Protein AF-A0A9J6FB53-F1 (afdb_monomer)

Mean predicted aligned error: 12.78 Å

pLDDT: mean 83.14, std 12.68, range [37.19, 96.38]

Foldseek 3Di:
DPPVVVVVVVVVVVVVVVVVVVVVVVVVVVVVVVVVVVVVVVVVVVVVVVVVLVPDDPVNVCVVCVPDPPLVSLQVVLQSVCVPDPDLPPDDHDPVNLVVLLVVCVVPVVVSVVCVVVVVTSHDDPVVSVVVVVVPDDDPDDDVVVVVVVVVVCPPPDPVRPDDDDDDDDDADDFDWDQDPVRDIDTDDGPDDDDD

Solvent-accessible surface area (backbone atoms only — not comparable to full-atom values): 12118 Å² total; per-residue (Å²): 142,63,70,71,59,55,53,53,53,52,56,50,51,54,53,49,52,51,51,52,52,50,52,52,48,52,51,52,53,51,52,51,51,52,51,50,52,51,48,53,52,53,50,52,54,52,52,56,50,49,54,56,59,70,69,53,50,72,66,62,50,51,63,69,42,64,85,46,58,70,70,57,34,52,54,51,50,47,34,52,58,51,68,73,42,96,58,79,76,88,69,84,74,54,70,72,57,50,50,52,52,49,53,49,34,73,74,35,55,68,58,45,51,49,40,41,76,67,62,74,49,76,60,82,50,74,66,57,51,48,54,59,55,64,71,55,81,81,69,87,79,85,60,67,67,56,56,52,54,48,52,62,66,49,68,86,47,54,76,76,77,68,65,80,85,90,84,83,82,87,78,90,58,81,69,47,81,47,74,45,97,85,73,51,74,45,76,45,73,68,92,69,81,84,86,127

Radius of gyration: 32.31 Å; Cα contacts (8 Å, |Δi|>4): 70; chains: 1; bounding box: 92×42×90 Å

InterPro domains:
  IPR048365 Transposable element P transposase-like, RNase H domain, N-terminal [PF21787] (141-183)

Secondary structure (DSSP, 8-state):
--HHHHHHHHHHHHHHHHHHHHHHHHHHHHHHHHHHHHHHHHHHHHHHHHHHHHH--HHHHHHHHTTS-HHHHHHHHHHHHHHHSS--TT-PPPHHHHHHHHHHHHH-HHHHHHHHHTTSS----HHHHHHHHHTS---SS--HHHHHHHHHHHTTS-TGGG-------PPP---EEEE-TTS-EEEE--------

Sequence (196 aa):
MNTLSRRKRANNSVTVSGKVNAKKRASKTRALLRAKQKLARVQKVIDDLKVKNEELSKTEFETRISGLPRKQQLAVRTCFEAARRKSTKGFAYTEEWLLECIIMRMRSPKLYEHIRRNNIMALPGKTCLQKRIHNFKSGFGFNPRIFEALSEKTKDMDAFSRHGGLVFDEMKISEHLDVKPTGTRTFFCFSGGMHA

Nearest PDB structures (foldseek):
  6re8-assembly1_X  TM=1.894E-01  e=3.868E+00  Polytomella sp. Pringsheim 198.80

Organism: Haemaphysalis longicornis (NCBI:txid44386)

Structure (mmCIF, N/CA/C/O backbone):
data_AF-A0A9J6FB53-F1
#
_entry.id   AF-A0A9J6FB53-F1
#
loop_
_atom_site.group_PDB
_atom_site.id
_atom_site.type_symbol
_atom_site.label_atom_id
_atom_site.label_alt_id
_atom_site.label_comp_id
_atom_site.label_asym_id
_atom_site.label_entity_id
_atom_site.label_seq_id
_atom_site.pdbx_PDB_ins_code
_atom_site.Cartn_x
_atom_site.Cartn_y
_atom_site.Cartn_z
_atom_site.occupancy
_atom_site.B_iso_or_equiv
_atom_site.auth_seq_id
_atom_site.auth_comp_id
_atom_site.auth_asym_id
_atom_site.auth_atom_id
_atom_site.pdbx_PDB_model_num
ATOM 1 N N . MET A 1 1 ? -72.425 -18.153 38.049 1.00 47.47 1 MET A N 1
ATOM 2 C CA . MET A 1 1 ? -71.101 -18.597 38.549 1.00 47.47 1 MET A CA 1
ATOM 3 C C . MET A 1 1 ? -70.052 -18.528 37.428 1.00 47.47 1 MET A C 1
ATOM 5 O O . MET A 1 1 ? -70.021 -19.456 36.642 1.00 47.47 1 MET A O 1
ATOM 9 N N . ASN A 1 2 ? -69.239 -17.460 37.276 1.00 56.12 2 ASN A N 1
ATOM 10 C CA . ASN A 1 2 ? -67.934 -17.556 36.554 1.00 56.12 2 ASN A CA 1
ATOM 11 C C . ASN A 1 2 ? -67.036 -16.291 36.537 1.00 56.12 2 ASN A C 1
ATOM 13 O O . ASN A 1 2 ? -65.955 -16.300 35.944 1.00 56.12 2 ASN A O 1
ATOM 17 N N . THR A 1 3 ? -67.422 -15.186 37.178 1.00 52.56 3 THR A N 1
ATOM 18 C CA . THR A 1 3 ? -66.663 -13.916 37.127 1.00 52.56 3 THR A CA 1
ATOM 19 C C . THR A 1 3 ? -65.328 -13.968 37.887 1.00 52.56 3 THR A C 1
ATOM 21 O O . THR A 1 3 ? -64.343 -13.366 37.456 1.00 52.56 3 THR A O 1
ATOM 24 N N . LEU A 1 4 ? -65.246 -14.768 38.956 1.00 55.56 4 LEU A N 1
ATOM 25 C CA . LEU A 1 4 ? -64.021 -14.999 39.739 1.00 55.56 4 LEU A CA 1
ATOM 26 C C . LEU A 1 4 ? -62.938 -15.772 38.957 1.00 55.56 4 LEU A C 1
ATOM 28 O O . LEU A 1 4 ? -61.746 -15.499 39.112 1.00 55.56 4 LEU A O 1
ATOM 32 N N . SER A 1 5 ? -63.336 -16.687 38.065 1.00 56.28 5 SER A N 1
ATOM 33 C CA . SER A 1 5 ? -62.421 -17.479 37.223 1.00 56.28 5 SER A CA 1
ATOM 34 C C . SER A 1 5 ? -61.717 -16.617 36.163 1.00 56.28 5 SER A C 1
ATOM 36 O O . SER A 1 5 ? -60.507 -16.733 35.937 1.00 56.28 5 SER A O 1
ATOM 38 N N . ARG A 1 6 ? -62.449 -15.662 35.569 1.00 57.00 6 ARG A N 1
ATOM 39 C CA . ARG A 1 6 ? -61.937 -14.755 34.525 1.00 57.00 6 ARG A CA 1
ATOM 40 C C . ARG A 1 6 ? -60.921 -13.742 35.075 1.00 57.00 6 ARG A C 1
ATOM 42 O O . ARG A 1 6 ? -59.889 -13.517 34.445 1.00 57.00 6 ARG A O 1
ATOM 49 N N . ARG A 1 7 ? -61.154 -13.207 36.284 1.00 57.09 7 ARG A N 1
ATOM 50 C CA . ARG A 1 7 ? -60.212 -12.311 36.992 1.00 57.09 7 ARG A CA 1
ATOM 51 C C . ARG A 1 7 ? -58.918 -13.024 37.408 1.00 57.09 7 ARG A C 1
ATOM 53 O O . ARG A 1 7 ? -57.840 -12.465 37.226 1.00 57.09 7 ARG A O 1
ATOM 60 N N . LYS A 1 8 ? -58.997 -14.277 37.883 1.00 55.31 8 LYS A N 1
ATOM 61 C CA . LYS A 1 8 ? -57.803 -15.093 38.187 1.00 55.31 8 LYS A CA 1
ATOM 62 C C . LYS A 1 8 ? -56.949 -15.356 36.941 1.00 55.31 8 LYS A C 1
ATOM 64 O O . LYS A 1 8 ? -55.733 -15.213 37.014 1.00 55.31 8 LYS A O 1
ATOM 69 N N . ARG A 1 9 ? -57.557 -15.675 35.790 1.00 57.19 9 ARG A N 1
ATOM 70 C CA . ARG A 1 9 ? -56.823 -15.876 34.522 1.00 57.19 9 ARG A CA 1
ATOM 71 C C . ARG A 1 9 ? -56.143 -14.600 34.008 1.00 57.19 9 ARG A C 1
ATOM 73 O O . ARG A 1 9 ? -55.005 -14.685 33.557 1.00 57.19 9 ARG A O 1
ATOM 80 N N . ALA A 1 10 ? -56.792 -13.439 34.123 1.00 59.88 10 ALA A N 1
ATOM 81 C CA . ALA A 1 10 ? -56.212 -12.152 33.723 1.00 59.88 10 ALA A CA 1
ATOM 82 C C . ALA A 1 10 ? -55.037 -11.722 34.625 1.00 59.88 10 ALA A C 1
ATOM 84 O O . ALA A 1 10 ? -53.990 -11.317 34.126 1.00 59.88 10 ALA A O 1
ATOM 85 N N . ASN A 1 11 ? -55.143 -11.896 35.947 1.00 59.59 11 ASN A N 1
ATOM 86 C CA . ASN A 1 11 ? -54.016 -11.627 36.851 1.00 59.59 11 ASN A CA 1
ATOM 87 C C . ASN A 1 11 ? -52.847 -12.604 36.633 1.00 59.59 11 ASN A C 1
ATOM 89 O O . ASN A 1 11 ? -51.681 -12.222 36.771 1.00 59.59 11 ASN A O 1
ATOM 93 N N . ASN A 1 12 ? -53.135 -13.851 36.246 1.00 59.66 12 ASN A N 1
ATOM 94 C CA . ASN A 1 12 ? -52.103 -14.838 35.938 1.00 59.66 12 ASN A CA 1
ATOM 95 C C . ASN A 1 12 ? -51.395 -14.541 34.599 1.00 59.66 12 ASN A C 1
ATOM 97 O O . ASN A 1 12 ? -50.186 -14.719 34.493 1.00 59.66 12 ASN A O 1
ATOM 101 N N . SER A 1 13 ? -52.097 -14.025 33.582 1.00 58.81 13 SER A N 1
ATOM 102 C CA . SER A 1 13 ? -51.469 -13.658 32.300 1.00 58.81 13 SER A CA 1
ATOM 103 C C . SER A 1 13 ? -50.555 -12.429 32.418 1.00 58.81 13 SER A C 1
ATOM 105 O O . SER A 1 13 ? -49.457 -12.424 31.857 1.00 58.81 13 SER A O 1
ATOM 107 N N . VAL A 1 14 ? -50.948 -11.424 33.209 1.00 61.25 14 VAL A N 1
ATOM 108 C CA . VAL A 1 14 ? -50.132 -10.225 33.479 1.00 61.25 14 VAL A CA 1
ATOM 109 C C . VAL A 1 14 ? -48.867 -10.583 34.269 1.00 61.25 14 VAL A C 1
ATOM 111 O O . VAL A 1 14 ? -47.767 -10.152 33.916 1.00 61.25 14 VAL A O 1
ATOM 114 N N . THR A 1 15 ? -48.984 -11.438 35.290 1.00 61.31 15 THR A N 1
ATOM 115 C CA . THR A 1 15 ? -47.826 -11.897 36.081 1.00 61.31 15 THR A CA 1
ATOM 116 C C . THR A 1 15 ? -46.887 -12.808 35.285 1.00 61.31 15 THR A C 1
ATOM 118 O O . THR A 1 15 ? -45.668 -12.694 35.425 1.00 61.31 15 THR A O 1
ATOM 121 N N . VAL A 1 16 ? -47.407 -13.662 34.398 1.00 61.84 16 VAL A N 1
ATOM 122 C CA . VAL A 1 16 ? -46.588 -14.474 33.479 1.00 61.84 16 VAL A CA 1
ATOM 123 C C . VAL A 1 16 ? -45.853 -13.589 32.463 1.00 61.84 16 VAL A C 1
ATOM 125 O O . VAL A 1 16 ? -44.649 -13.762 32.277 1.00 61.84 16 VAL A O 1
ATOM 128 N N . SER A 1 17 ? -46.516 -12.588 31.875 1.00 60.62 17 SER A N 1
ATOM 129 C CA . SER A 1 17 ? -45.887 -11.628 30.950 1.00 60.62 17 SER A CA 1
ATOM 130 C C . SER A 1 17 ? -44.766 -10.814 31.623 1.00 60.62 17 SER A C 1
ATOM 132 O O . SER A 1 17 ? -43.661 -10.689 31.083 1.00 60.62 17 SER A O 1
ATOM 134 N N . GLY A 1 18 ? -44.988 -10.355 32.862 1.00 66.00 18 GLY A N 1
ATOM 135 C CA . GLY A 1 18 ? -43.967 -9.691 33.682 1.00 66.00 18 GLY A CA 1
ATOM 136 C C . GLY A 1 18 ? -42.757 -10.5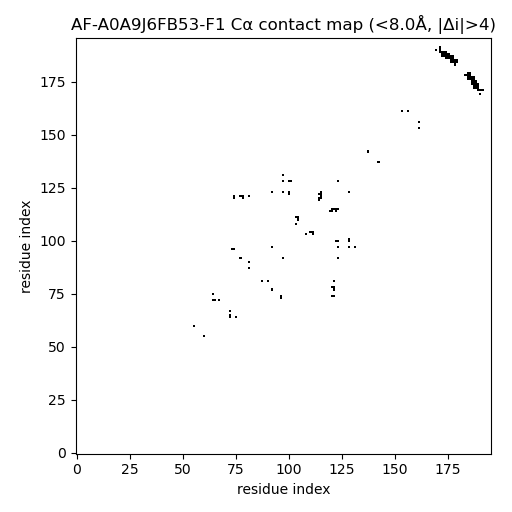85 33.986 1.00 66.00 18 GLY A C 1
ATOM 137 O O . GLY A 1 18 ? -41.612 -10.157 33.819 1.00 66.00 18 GLY A O 1
ATOM 138 N N . LYS A 1 19 ? -42.988 -11.858 34.342 1.00 67.25 19 LYS A N 1
ATOM 139 C CA . LYS A 1 19 ? -41.926 -12.857 34.574 1.00 67.25 19 LYS A CA 1
ATOM 140 C C . LYS A 1 19 ? -41.118 -13.160 33.306 1.00 67.25 19 LYS A C 1
ATOM 142 O O . LYS A 1 19 ? -39.891 -13.255 33.370 1.00 67.25 19 LYS A O 1
ATOM 147 N N . VAL A 1 20 ? -41.768 -13.259 32.143 1.00 69.25 20 VAL A N 1
ATOM 148 C CA . VAL A 1 20 ? -41.097 -13.460 30.843 1.00 69.25 20 VAL A CA 1
ATOM 149 C C . VAL A 1 20 ? -40.215 -12.259 30.486 1.00 69.25 20 VAL A C 1
ATOM 151 O O . VAL A 1 20 ? -39.068 -12.438 30.069 1.00 69.25 20 VAL A O 1
ATOM 154 N N . ASN A 1 21 ? -40.695 -11.033 30.708 1.00 72.88 21 ASN A N 1
ATOM 155 C CA . ASN A 1 21 ? -39.920 -9.814 30.468 1.00 72.88 21 ASN A CA 1
ATOM 156 C C . ASN A 1 21 ? -38.735 -9.662 31.436 1.00 72.88 21 ASN A C 1
ATOM 158 O O . ASN A 1 21 ? -37.641 -9.291 31.002 1.00 72.88 21 ASN A O 1
ATOM 162 N N . ALA A 1 22 ? -38.899 -10.021 32.712 1.00 75.19 22 ALA A N 1
ATOM 163 C CA . ALA A 1 22 ? -37.807 -10.058 33.686 1.00 75.19 22 ALA A CA 1
ATOM 164 C C . ALA A 1 22 ? -36.730 -11.090 33.305 1.00 75.19 22 ALA A C 1
ATOM 166 O O . ALA A 1 22 ? -35.538 -10.779 33.327 1.00 75.19 22 ALA A O 1
ATOM 167 N N . LYS A 1 23 ? -37.133 -12.288 32.854 1.00 74.69 23 LYS A N 1
ATOM 168 C CA . LYS A 1 23 ? -36.213 -13.338 32.380 1.00 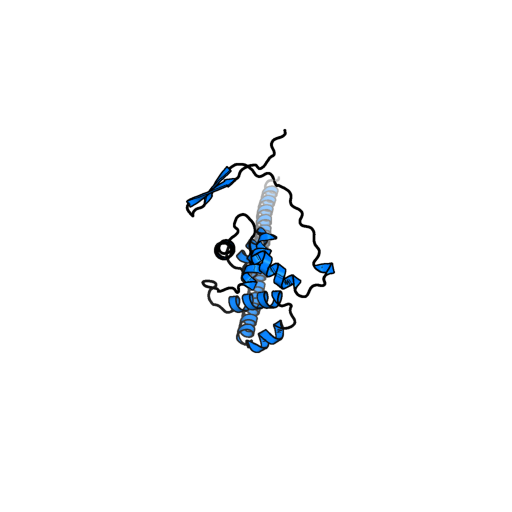74.69 23 LYS A CA 1
ATOM 169 C C . LYS A 1 23 ? -35.448 -12.907 31.120 1.00 74.69 23 LYS A C 1
ATOM 171 O O . LYS A 1 23 ? -34.236 -13.113 31.038 1.00 74.69 23 LYS A O 1
ATOM 176 N N . LYS A 1 24 ? -36.118 -12.237 30.169 1.00 74.31 24 LYS A N 1
ATOM 177 C CA . LYS A 1 24 ? -35.479 -11.628 28.984 1.00 74.31 24 LYS A CA 1
ATOM 178 C C . LYS A 1 24 ? -34.477 -10.532 29.372 1.00 74.31 24 LYS A C 1
ATOM 180 O O . LYS A 1 24 ? -33.376 -10.507 28.826 1.00 74.31 24 LYS A O 1
ATOM 185 N N . ARG A 1 25 ? -34.813 -9.656 30.328 1.00 75.00 25 ARG A N 1
ATOM 186 C CA . ARG A 1 25 ? -33.892 -8.627 30.853 1.00 75.00 25 ARG A CA 1
ATOM 187 C C . ARG A 1 25 ? -32.676 -9.253 31.536 1.00 75.00 25 ARG A C 1
ATOM 189 O O . ARG A 1 25 ? -31.559 -8.911 31.174 1.00 75.00 25 ARG A O 1
ATOM 196 N N . ALA A 1 26 ? -32.869 -10.232 32.420 1.00 80.94 26 ALA A N 1
ATOM 197 C CA . ALA A 1 26 ? -31.777 -10.939 33.092 1.00 80.94 26 ALA A CA 1
ATOM 198 C C . ALA A 1 26 ? -30.832 -11.65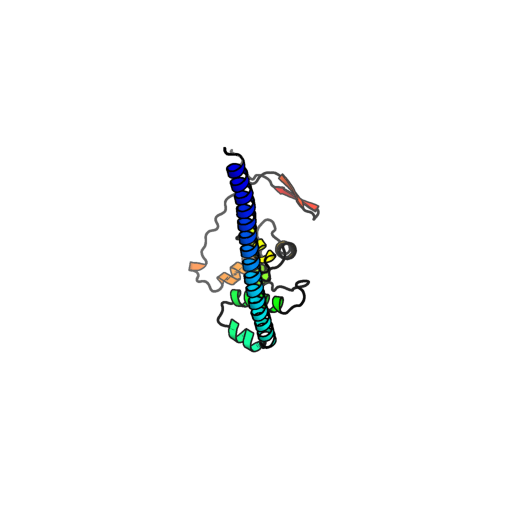4 32.105 1.00 80.94 26 ALA A C 1
ATOM 200 O O . ALA A 1 26 ? -29.614 -11.625 32.281 1.00 80.94 26 ALA A O 1
ATOM 201 N N . SER A 1 27 ? -31.376 -12.254 31.039 1.00 82.12 27 SER A N 1
ATOM 202 C CA . SER A 1 27 ? -30.585 -12.848 29.953 1.00 82.12 27 SER A CA 1
ATOM 203 C C . SER A 1 27 ? -29.730 -11.800 29.226 1.00 82.12 27 SER A C 1
ATOM 205 O O . SER A 1 27 ? -28.522 -11.996 29.080 1.00 82.12 27 SER A O 1
ATOM 207 N N . LYS A 1 28 ? -30.315 -10.646 28.865 1.00 83.88 28 LYS A N 1
ATOM 208 C CA . LYS A 1 28 ? -29.583 -9.520 28.257 1.00 83.88 28 LYS A CA 1
ATOM 209 C C . LYS A 1 28 ? -28.490 -8.973 29.183 1.00 83.88 28 LYS A C 1
ATOM 211 O O . LYS A 1 28 ? -27.370 -8.759 28.727 1.00 83.88 28 LYS A O 1
ATOM 216 N N . THR A 1 29 ? -28.767 -8.818 30.479 1.00 87.31 29 THR A N 1
ATOM 217 C CA . THR A 1 29 ? -27.777 -8.360 31.469 1.00 87.31 29 THR A CA 1
ATOM 218 C C . THR A 1 29 ? -26.618 -9.347 31.603 1.00 87.31 29 THR A C 1
ATOM 220 O O . THR A 1 29 ? -25.461 -8.935 31.615 1.00 87.31 29 THR A O 1
ATOM 223 N N . ARG A 1 30 ? -26.897 -10.659 31.630 1.00 86.69 30 ARG A N 1
ATOM 224 C CA . ARG A 1 30 ? -25.856 -11.702 31.641 1.00 86.69 30 ARG A CA 1
ATOM 225 C C . ARG A 1 30 ? -25.025 -11.702 30.356 1.00 86.69 30 ARG A C 1
ATOM 227 O O . ARG A 1 30 ? -23.807 -11.837 30.435 1.00 86.69 30 ARG A O 1
ATOM 234 N N . ALA A 1 31 ? -25.649 -11.533 29.190 1.00 89.44 31 ALA A N 1
ATOM 235 C CA . ALA A 1 31 ? -24.938 -11.423 27.914 1.00 89.44 31 ALA A CA 1
ATOM 236 C C . ALA A 1 31 ? -24.006 -10.200 27.887 1.00 89.44 31 ALA A C 1
ATOM 238 O O . ALA A 1 31 ? -22.848 -10.315 27.489 1.00 89.44 31 ALA A O 1
ATOM 239 N N . LEU A 1 32 ? -24.475 -9.058 28.396 1.00 90.50 32 LEU A N 1
ATOM 240 C CA . LEU A 1 32 ? -23.682 -7.838 28.529 1.00 90.50 32 LEU A CA 1
ATOM 241 C C . LEU A 1 32 ? -22.520 -8.014 29.516 1.00 90.50 32 LEU A C 1
ATOM 243 O O . LEU A 1 32 ? -21.407 -7.582 29.226 1.00 90.50 32 LEU A O 1
ATOM 247 N N . LEU A 1 33 ? -22.740 -8.693 30.646 1.00 91.19 33 LEU A N 1
ATOM 248 C CA . LEU A 1 33 ? -21.682 -8.993 31.615 1.00 91.19 33 LEU A CA 1
ATOM 249 C C . LEU A 1 33 ? -20.587 -9.878 30.996 1.00 91.19 33 LEU A C 1
ATOM 251 O O . LEU A 1 33 ? -19.404 -9.573 31.122 1.00 91.19 33 LEU A O 1
ATOM 255 N N . ARG A 1 34 ? -20.978 -10.926 30.257 1.00 90.75 34 ARG A N 1
ATOM 256 C CA . ARG A 1 34 ? -20.044 -11.795 29.518 1.00 90.75 34 ARG A CA 1
ATOM 257 C C . ARG A 1 34 ? -19.264 -11.018 28.458 1.00 90.75 34 ARG A C 1
ATOM 259 O O . ARG A 1 34 ? -18.056 -11.199 28.336 1.00 90.75 34 ARG A O 1
ATOM 266 N N . ALA A 1 35 ? -19.933 -10.133 27.717 1.00 91.06 35 ALA A N 1
ATOM 267 C CA . ALA A 1 35 ? -19.282 -9.278 26.729 1.00 91.06 35 ALA A CA 1
ATOM 268 C C . ALA A 1 35 ? -18.255 -8.342 27.385 1.00 91.06 35 ALA A C 1
ATOM 270 O O . ALA A 1 35 ? -17.131 -8.251 26.898 1.00 91.06 35 ALA A O 1
ATOM 271 N N . LYS A 1 36 ? -18.594 -7.726 28.527 1.00 92.81 36 LYS A N 1
ATOM 272 C CA . LYS A 1 36 ? -17.673 -6.889 29.314 1.00 92.81 36 LYS A CA 1
ATOM 273 C C . LYS A 1 36 ? -16.464 -7.668 29.827 1.00 92.81 36 LYS A C 1
ATOM 275 O O . LYS A 1 36 ? -15.344 -7.188 29.702 1.00 92.81 36 LYS A O 1
ATOM 280 N N . GLN A 1 37 ? -16.667 -8.878 30.350 1.00 92.69 37 GLN A N 1
ATOM 281 C CA . GLN A 1 37 ? -15.567 -9.743 30.790 1.00 92.69 37 GLN A CA 1
ATOM 282 C C . GLN A 1 37 ? -14.648 -10.133 29.626 1.00 92.69 37 GLN A C 1
ATOM 284 O O . GLN A 1 37 ? -13.427 -10.090 29.761 1.00 92.69 37 GLN A O 1
ATOM 289 N N . LYS A 1 38 ? -15.220 -10.459 28.458 1.00 92.56 38 LYS A N 1
ATOM 290 C CA . LYS A 1 38 ? -14.442 -10.737 27.244 1.00 92.56 38 LYS A CA 1
ATOM 291 C C . LYS A 1 38 ? -13.643 -9.508 26.801 1.00 92.56 38 LYS A C 1
ATOM 293 O O . LYS A 1 38 ? -12.468 -9.652 26.487 1.00 92.56 38 LYS A O 1
ATOM 298 N N . LEU A 1 39 ? -14.252 -8.322 26.834 1.00 93.06 39 LEU A N 1
ATOM 299 C CA . LEU A 1 39 ? -13.590 -7.045 26.551 1.00 93.06 39 LEU A CA 1
ATOM 300 C C . LEU A 1 39 ? -12.413 -6.801 27.496 1.00 93.06 39 LEU A C 1
ATOM 302 O O . LEU A 1 39 ? -11.316 -6.531 27.027 1.00 93.06 39 LEU A O 1
ATOM 306 N N . ALA A 1 40 ? -12.611 -6.983 28.804 1.00 93.25 40 ALA A N 1
ATOM 307 C CA . ALA A 1 40 ? -11.551 -6.832 29.797 1.00 93.25 40 ALA A CA 1
ATOM 308 C C . ALA A 1 40 ? -10.395 -7.816 29.562 1.00 93.25 40 ALA A C 1
ATOM 310 O O . ALA A 1 40 ? -9.232 -7.440 29.673 1.00 93.25 40 ALA A O 1
ATOM 311 N N . ARG A 1 41 ? -10.698 -9.068 29.187 1.00 93.94 41 ARG A N 1
ATOM 312 C CA . ARG A 1 41 ? -9.669 -10.063 28.853 1.00 93.94 41 ARG A CA 1
ATOM 313 C C . ARG A 1 41 ? -8.874 -9.664 27.612 1.00 93.94 41 ARG A C 1
ATOM 315 O O . ARG A 1 41 ? -7.655 -9.745 27.627 1.00 93.94 41 ARG A O 1
ATOM 322 N N . VAL A 1 42 ? -9.561 -9.252 26.547 1.00 93.31 42 VAL A N 1
ATOM 323 C CA . VAL A 1 42 ? -8.915 -8.823 25.297 1.00 93.31 42 VAL A CA 1
ATOM 324 C C . VAL A 1 42 ? -8.073 -7.571 25.529 1.00 93.31 42 VAL A C 1
ATOM 326 O O . VAL A 1 42 ? -6.959 -7.504 25.027 1.00 93.31 42 VAL A O 1
ATOM 329 N N . GLN A 1 43 ? -8.561 -6.627 26.334 1.00 94.12 43 GLN A N 1
ATOM 330 C CA . GLN A 1 43 ? -7.824 -5.415 26.674 1.00 94.12 43 GLN A CA 1
ATOM 331 C C . GLN A 1 43 ? -6.514 -5.735 27.402 1.00 94.12 43 GLN A C 1
ATOM 333 O O . GLN A 1 43 ? -5.471 -5.254 26.979 1.00 94.12 43 GLN A O 1
ATOM 338 N N . LYS A 1 44 ? -6.546 -6.626 28.405 1.00 94.44 44 LYS A N 1
ATOM 339 C CA . LYS A 1 44 ? -5.326 -7.091 29.087 1.00 94.44 44 LYS A CA 1
ATOM 340 C C . LYS A 1 44 ? -4.313 -7.688 28.112 1.00 94.44 44 LYS A C 1
ATOM 342 O O . LYS A 1 44 ? -3.163 -7.283 28.112 1.00 94.44 44 LYS A O 1
ATOM 347 N N . VAL A 1 45 ? -4.761 -8.579 27.224 1.00 93.12 45 VAL A N 1
ATOM 348 C CA . VAL A 1 45 ? -3.883 -9.185 26.207 1.00 93.12 45 VAL A CA 1
ATOM 349 C C . VAL A 1 45 ? -3.282 -8.125 25.279 1.00 93.12 45 VAL A C 1
ATOM 351 O O . VAL A 1 45 ? -2.111 -8.216 24.930 1.00 93.12 45 VAL A O 1
ATOM 354 N N . ILE A 1 46 ? -4.061 -7.119 24.871 1.00 91.00 46 ILE A N 1
ATOM 355 C CA . ILE A 1 46 ? -3.562 -6.014 24.043 1.00 91.00 46 ILE A CA 1
ATOM 356 C C . ILE A 1 46 ? -2.483 -5.224 24.786 1.00 91.00 46 ILE A C 1
ATOM 358 O O . ILE A 1 46 ? -1.475 -4.871 24.179 1.00 91.00 46 ILE A O 1
ATOM 362 N N . ASP A 1 47 ? -2.684 -4.941 26.069 1.00 90.88 47 ASP A N 1
ATOM 363 C CA . ASP A 1 47 ? -1.727 -4.168 26.857 1.00 90.88 47 ASP A CA 1
ATOM 364 C C . ASP A 1 47 ? -0.436 -4.966 27.105 1.00 90.88 47 ASP A C 1
ATOM 366 O O . ASP A 1 47 ? 0.649 -4.434 26.876 1.00 90.88 47 ASP A O 1
ATOM 370 N N . ASP A 1 48 ? -0.536 -6.270 27.384 1.00 92.31 48 ASP A N 1
ATOM 371 C CA . ASP A 1 48 ? 0.623 -7.171 27.468 1.00 92.31 48 ASP A CA 1
ATOM 372 C C . ASP A 1 48 ? 1.415 -7.220 26.146 1.00 92.31 48 ASP A C 1
ATOM 374 O O . ASP A 1 48 ? 2.646 -7.261 26.136 1.00 92.31 48 ASP A O 1
ATOM 378 N N . LEU A 1 49 ? 0.721 -7.217 25.000 1.00 87.31 49 LEU A N 1
ATOM 379 C CA . LEU A 1 49 ? 1.358 -7.205 23.679 1.00 87.31 49 LEU A CA 1
ATOM 380 C C . LEU A 1 49 ? 2.041 -5.870 23.364 1.00 87.31 49 LEU A C 1
ATOM 382 O O . LEU A 1 49 ? 3.062 -5.867 22.678 1.00 87.31 49 LEU A O 1
ATOM 386 N N . LYS A 1 50 ? 1.509 -4.741 23.847 1.00 85.00 50 LYS A N 1
ATOM 387 C CA . LYS A 1 50 ? 2.163 -3.434 23.681 1.00 85.00 50 LYS A CA 1
ATOM 388 C C . LYS A 1 50 ? 3.487 -3.384 24.431 1.00 85.00 50 LYS A C 1
ATOM 390 O O . LYS A 1 50 ? 4.472 -2.973 23.831 1.00 85.00 50 LYS A O 1
ATOM 395 N N . VAL A 1 51 ? 3.518 -3.866 25.675 1.00 87.38 51 VAL A N 1
ATOM 396 C CA . VAL A 1 51 ? 4.749 -3.935 26.481 1.00 87.38 51 VAL A CA 1
ATOM 397 C C . VAL A 1 51 ? 5.811 -4.763 25.755 1.00 87.38 51 VAL A C 1
ATOM 399 O O . VAL A 1 51 ? 6.903 -4.272 25.485 1.00 87.38 51 VAL A O 1
ATOM 402 N N . LYS A 1 52 ? 5.447 -5.963 25.284 1.00 84.81 52 LYS A N 1
ATOM 403 C CA . LYS A 1 52 ? 6.354 -6.819 24.495 1.00 84.81 52 LYS A CA 1
ATOM 404 C C . LYS A 1 52 ? 6.847 -6.162 23.202 1.00 84.81 52 LYS A C 1
ATOM 406 O O . LYS A 1 52 ? 7.958 -6.435 22.758 1.00 84.81 52 LYS A O 1
ATOM 411 N N . ASN A 1 53 ? 6.024 -5.326 22.566 1.00 82.00 53 ASN A N 1
ATOM 412 C CA . ASN A 1 53 ? 6.413 -4.597 21.357 1.00 82.00 53 ASN A CA 1
ATOM 413 C C . ASN A 1 53 ? 7.358 -3.421 21.644 1.00 82.00 53 ASN A C 1
ATOM 415 O O . ASN A 1 53 ? 8.137 -3.059 20.764 1.00 82.00 53 ASN A O 1
ATOM 419 N N . GLU A 1 54 ? 7.283 -2.811 22.828 1.00 81.44 54 GLU A N 1
ATOM 420 C CA . GLU A 1 54 ? 8.206 -1.755 23.264 1.00 81.44 54 GLU A CA 1
ATOM 421 C C . GLU A 1 54 ? 9.574 -2.324 23.657 1.00 81.44 54 GLU A C 1
ATOM 423 O O . GLU A 1 54 ? 10.597 -1.710 23.355 1.00 81.44 54 GLU A O 1
ATOM 428 N N . GLU A 1 55 ? 9.590 -3.515 24.258 1.00 83.44 55 GLU A N 1
ATOM 429 C CA . GLU A 1 55 ? 10.806 -4.250 24.634 1.00 83.44 55 GLU A CA 1
ATOM 430 C C . GLU A 1 55 ? 11.571 -4.812 23.426 1.00 83.44 55 GLU A C 1
ATOM 432 O O . GLU A 1 55 ? 12.780 -5.028 23.501 1.00 83.44 55 GLU A O 1
ATOM 437 N N . LEU A 1 56 ? 10.887 -5.045 22.301 1.00 79.56 56 LEU A N 1
ATOM 438 C CA . LEU A 1 56 ? 11.494 -5.642 21.115 1.00 79.56 56 LEU A CA 1
ATOM 439 C C . LEU A 1 56 ? 12.539 -4.702 20.491 1.00 79.56 56 LEU A C 1
ATOM 441 O O . LEU A 1 56 ? 12.218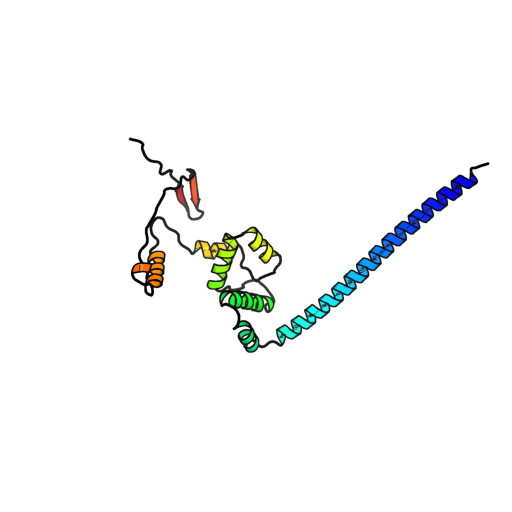 -3.620 19.981 1.00 79.56 56 LEU A O 1
ATOM 445 N N . SER A 1 57 ? 13.798 -5.143 20.451 1.00 79.81 57 SER A N 1
ATOM 446 C CA . SER A 1 57 ? 14.857 -4.379 19.795 1.00 79.81 57 SER A CA 1
ATOM 447 C C . SER A 1 57 ? 14.687 -4.386 18.267 1.00 79.81 57 SER A C 1
ATOM 449 O O . SER A 1 57 ? 14.163 -5.325 17.659 1.00 79.81 57 SER A O 1
ATOM 451 N N . LYS A 1 58 ? 15.146 -3.316 17.599 1.00 79.62 58 LYS A N 1
ATOM 452 C CA . LYS A 1 58 ? 15.083 -3.216 16.126 1.00 79.62 58 LYS A CA 1
ATOM 453 C C . LYS A 1 58 ? 15.879 -4.330 15.435 1.00 79.62 58 LYS A C 1
ATOM 455 O O . LYS A 1 58 ? 15.493 -4.766 14.358 1.00 79.62 58 LYS A O 1
ATOM 460 N N . THR A 1 59 ? 16.972 -4.779 16.043 1.00 82.19 59 THR A N 1
ATOM 461 C CA . THR A 1 59 ? 17.850 -5.824 15.505 1.00 82.19 59 THR A CA 1
ATOM 462 C C . THR A 1 59 ? 17.176 -7.191 15.544 1.00 82.19 59 THR A C 1
ATOM 464 O O . THR A 1 59 ? 17.167 -7.893 14.538 1.00 82.19 59 THR A O 1
ATOM 467 N N . GLU A 1 60 ? 16.524 -7.544 16.653 1.00 85.00 60 GLU A N 1
ATOM 468 C CA . GLU A 1 60 ? 15.758 -8.792 16.754 1.00 85.00 60 GLU A CA 1
ATOM 469 C C . GLU A 1 60 ? 14.579 -8.825 15.780 1.00 85.00 60 GLU A C 1
ATOM 471 O O . GLU A 1 60 ? 14.273 -9.873 15.207 1.00 85.00 60 GLU A O 1
ATOM 476 N N . PHE A 1 61 ? 13.922 -7.682 15.568 1.00 86.81 61 PHE A N 1
ATOM 477 C CA . PHE A 1 61 ? 12.844 -7.561 14.591 1.00 86.81 61 PHE A CA 1
ATOM 478 C C . PHE A 1 61 ? 13.325 -7.866 13.166 1.00 86.81 61 PHE A C 1
ATOM 480 O O . PHE A 1 61 ? 12.706 -8.670 12.469 1.00 86.81 61 PHE A O 1
ATOM 487 N N . GLU A 1 62 ? 14.450 -7.280 12.755 1.00 87.19 62 GLU A N 1
ATOM 488 C CA . GLU A 1 62 ? 15.047 -7.498 11.433 1.00 87.19 62 GLU A CA 1
ATOM 489 C C . GLU A 1 62 ? 15.455 -8.965 11.217 1.00 87.19 62 GLU A C 1
ATOM 491 O O . GLU A 1 62 ? 15.152 -9.552 10.175 1.00 87.19 62 GLU A O 1
ATOM 496 N N . THR A 1 63 ? 16.035 -9.609 12.234 1.00 89.44 63 THR A N 1
ATOM 497 C CA . THR A 1 63 ? 16.362 -11.042 12.180 1.00 89.44 63 THR A CA 1
ATOM 498 C C . THR A 1 63 ? 15.114 -11.896 11.965 1.00 89.44 63 THR A C 1
ATOM 500 O O . THR A 1 63 ? 15.127 -12.809 11.141 1.00 89.44 63 THR A O 1
ATOM 503 N N . ARG A 1 64 ? 14.000 -11.581 12.641 1.00 87.94 64 ARG A N 1
ATOM 504 C CA . ARG A 1 64 ? 12.745 -12.343 12.512 1.00 87.94 64 ARG A CA 1
ATOM 505 C C . ARG A 1 64 ? 12.088 -12.202 11.142 1.00 87.94 64 ARG A C 1
ATOM 507 O O . ARG A 1 64 ? 11.490 -13.161 10.663 1.00 87.94 64 ARG A O 1
ATOM 514 N N . ILE A 1 65 ? 12.178 -11.033 10.507 1.00 92.06 65 ILE A N 1
ATOM 515 C CA . ILE A 1 65 ? 11.571 -10.821 9.183 1.00 92.06 65 ILE A CA 1
ATOM 516 C C . ILE A 1 65 ? 12.442 -11.337 8.035 1.00 92.06 65 ILE A C 1
ATOM 518 O O . ILE A 1 65 ? 11.927 -11.495 6.931 1.00 92.06 65 ILE A O 1
ATOM 522 N N . SER A 1 66 ? 13.728 -11.612 8.270 1.00 90.94 66 SER A N 1
ATOM 523 C CA . SER A 1 66 ? 14.675 -12.031 7.226 1.00 90.94 66 SER A CA 1
ATOM 524 C C . SER A 1 66 ? 14.223 -13.270 6.436 1.00 90.94 66 SER A C 1
ATOM 526 O O . SER A 1 66 ? 14.492 -13.358 5.240 1.00 90.94 66 SER A O 1
ATOM 528 N N . GLY A 1 67 ? 13.463 -14.179 7.061 1.00 91.00 67 GLY A N 1
ATOM 529 C CA . GLY A 1 67 ? 12.909 -15.375 6.415 1.00 91.00 67 GLY A CA 1
ATOM 530 C C . GLY A 1 67 ? 11.713 -15.125 5.485 1.00 91.00 67 GLY A C 1
ATOM 531 O O . GLY A 1 67 ? 11.281 -16.040 4.789 1.00 91.00 67 GLY A O 1
ATOM 532 N N . LEU A 1 68 ? 11.151 -13.913 5.461 1.00 92.44 68 LEU A N 1
ATOM 533 C CA . LEU A 1 68 ? 10.019 -13.573 4.598 1.00 92.44 68 LEU A CA 1
ATOM 534 C C . LEU A 1 68 ? 10.491 -13.073 3.221 1.00 92.44 68 LEU A C 1
ATOM 536 O O . LEU A 1 68 ? 11.548 -12.455 3.115 1.00 92.44 68 LEU A O 1
ATOM 540 N N . PRO A 1 69 ? 9.686 -13.221 2.156 1.00 93.94 69 PRO A N 1
ATOM 541 C CA . PRO A 1 69 ? 9.937 -12.564 0.876 1.00 93.94 69 PRO A CA 1
ATOM 542 C C . PRO A 1 69 ? 10.041 -11.038 1.010 1.00 93.94 69 PRO A C 1
ATOM 544 O O . PRO A 1 69 ? 9.273 -10.427 1.755 1.00 93.94 69 PRO A O 1
ATOM 547 N N . ARG A 1 70 ? 10.903 -10.392 0.208 1.00 90.12 70 ARG A N 1
ATOM 548 C CA . ARG A 1 70 ? 11.161 -8.932 0.247 1.00 90.12 70 ARG A CA 1
ATOM 549 C C . ARG A 1 70 ? 9.889 -8.075 0.305 1.00 90.12 70 ARG A C 1
ATOM 551 O O . ARG A 1 70 ? 9.802 -7.148 1.104 1.00 90.12 70 ARG A O 1
ATOM 558 N N . LYS A 1 71 ? 8.873 -8.404 -0.501 1.00 89.75 71 LYS A N 1
ATOM 559 C CA . LYS A 1 71 ? 7.587 -7.682 -0.509 1.00 89.75 71 LYS A CA 1
ATOM 560 C C . LYS A 1 71 ? 6.846 -7.777 0.828 1.00 89.75 71 LYS A C 1
ATOM 562 O O . LYS A 1 71 ? 6.288 -6.791 1.301 1.00 89.75 71 LYS A O 1
ATOM 567 N N . GLN A 1 72 ? 6.857 -8.960 1.440 1.00 91.31 72 GLN A N 1
ATOM 568 C CA . GLN A 1 72 ? 6.231 -9.195 2.739 1.00 91.31 72 GLN A CA 1
ATOM 569 C C . GLN A 1 72 ? 7.027 -8.517 3.855 1.00 91.31 72 GLN A C 1
ATOM 571 O O . GLN A 1 72 ? 6.427 -7.885 4.719 1.00 91.31 72 GLN A O 1
ATOM 576 N N . GLN A 1 73 ? 8.363 -8.555 3.792 1.00 93.00 73 GLN A N 1
ATOM 577 C CA . GLN A 1 73 ? 9.211 -7.805 4.720 1.00 93.00 73 GLN A CA 1
ATOM 578 C C . GLN A 1 73 ? 8.858 -6.318 4.709 1.00 93.00 73 GLN A C 1
ATOM 580 O O . GLN A 1 73 ? 8.678 -5.721 5.766 1.00 93.00 73 GLN A O 1
ATOM 585 N N . LEU A 1 74 ? 8.700 -5.724 3.524 1.00 91.69 74 LEU A N 1
ATOM 586 C CA . LEU A 1 74 ? 8.361 -4.310 3.392 1.00 91.69 74 LEU A CA 1
ATOM 587 C C . LEU A 1 74 ? 6.977 -3.978 3.979 1.00 91.69 74 LEU A C 1
ATOM 589 O O . LEU A 1 74 ? 6.825 -2.980 4.687 1.00 91.69 74 LEU A O 1
ATOM 593 N N . ALA A 1 75 ? 5.980 -4.835 3.748 1.00 91.38 75 ALA A N 1
ATOM 594 C CA . ALA A 1 75 ? 4.647 -4.690 4.337 1.00 91.38 75 ALA A CA 1
ATOM 595 C C . ALA A 1 75 ? 4.686 -4.757 5.875 1.00 91.38 75 ALA A C 1
ATOM 597 O O . ALA A 1 75 ? 4.070 -3.944 6.564 1.00 91.38 75 ALA A O 1
ATOM 598 N N . VAL A 1 76 ? 5.448 -5.703 6.427 1.00 92.00 76 VAL A N 1
ATOM 599 C CA . VAL A 1 76 ? 5.576 -5.884 7.878 1.00 92.00 76 VAL A CA 1
ATOM 600 C C . VAL A 1 76 ? 6.348 -4.723 8.510 1.00 92.00 76 VAL A C 1
ATOM 602 O O . VAL A 1 76 ? 5.886 -4.169 9.506 1.00 92.00 76 VAL A O 1
ATOM 605 N N . ARG A 1 77 ? 7.461 -4.281 7.905 1.00 91.62 77 ARG A N 1
ATOM 606 C CA . ARG A 1 77 ? 8.237 -3.107 8.352 1.00 91.62 77 ARG A CA 1
ATOM 607 C C . ARG A 1 77 ? 7.378 -1.847 8.392 1.00 91.62 77 ARG A C 1
ATOM 609 O O . ARG A 1 77 ? 7.353 -1.152 9.403 1.00 91.62 77 ARG A O 1
ATOM 616 N N . THR A 1 78 ? 6.627 -1.573 7.325 1.00 91.38 78 THR A N 1
ATOM 617 C CA . THR A 1 78 ? 5.757 -0.386 7.260 1.00 91.38 78 THR A CA 1
ATOM 618 C C . THR A 1 78 ? 4.652 -0.425 8.314 1.00 91.38 78 THR A C 1
ATOM 620 O O . THR A 1 78 ? 4.392 0.593 8.956 1.00 91.38 78 THR A O 1
ATOM 623 N N . CYS A 1 79 ? 4.043 -1.589 8.560 1.00 90.38 79 CYS A N 1
ATOM 624 C CA . CYS A 1 79 ? 3.063 -1.752 9.636 1.00 90.38 79 CYS A CA 1
ATOM 625 C C . CYS A 1 79 ? 3.694 -1.572 11.024 1.00 90.38 79 CYS A C 1
ATOM 627 O O . CYS A 1 79 ? 3.115 -0.888 11.869 1.00 90.38 79 CYS A O 1
ATOM 629 N N . PHE A 1 80 ? 4.888 -2.124 11.250 1.00 89.00 80 PHE A N 1
ATOM 630 C CA . PHE A 1 80 ? 5.614 -1.992 12.513 1.00 89.00 80 PHE A CA 1
ATOM 631 C C . PHE A 1 80 ? 5.984 -0.533 12.807 1.00 89.00 80 PHE A C 1
ATOM 633 O O . PHE A 1 80 ? 5.728 -0.021 13.897 1.00 89.00 80 PHE A O 1
ATOM 640 N N . GLU A 1 81 ? 6.509 0.186 11.815 1.00 88.56 81 GLU A N 1
ATOM 641 C CA . GLU A 1 81 ? 6.799 1.612 11.950 1.00 88.56 81 GLU A CA 1
ATOM 642 C C . GLU A 1 81 ? 5.547 2.459 12.167 1.00 88.56 81 GLU A C 1
ATOM 644 O O . GLU A 1 81 ? 5.589 3.424 12.931 1.00 88.56 81 GLU A O 1
ATOM 649 N N . ALA A 1 82 ? 4.442 2.134 11.493 1.00 88.94 82 ALA A N 1
ATOM 650 C CA . ALA A 1 82 ? 3.185 2.851 11.662 1.00 88.94 82 ALA A CA 1
ATOM 651 C C . ALA A 1 82 ? 2.607 2.640 13.066 1.00 88.94 82 ALA A C 1
ATOM 653 O O . ALA A 1 82 ? 2.143 3.602 13.675 1.00 88.94 82 ALA A O 1
ATOM 654 N N . ALA A 1 83 ? 2.694 1.417 13.596 1.00 86.38 83 ALA A N 1
ATOM 655 C CA . ALA A 1 83 ? 2.215 1.071 14.932 1.00 86.38 83 ALA A CA 1
ATOM 656 C C . ALA A 1 83 ? 3.007 1.768 16.051 1.00 86.38 83 ALA A C 1
ATOM 658 O O . ALA A 1 83 ? 2.430 2.130 17.072 1.00 86.38 83 ALA A O 1
ATOM 659 N N . ARG A 1 84 ? 4.313 2.004 15.860 1.00 84.19 84 ARG A N 1
ATOM 660 C CA . ARG A 1 84 ? 5.160 2.715 16.836 1.00 84.19 84 ARG A CA 1
ATOM 661 C C . ARG A 1 84 ? 4.889 4.217 16.920 1.00 84.19 84 ARG A C 1
ATOM 663 O O . ARG A 1 84 ? 5.289 4.861 17.890 1.00 84.19 84 ARG A O 1
ATOM 670 N N . ARG A 1 85 ? 4.284 4.816 15.894 1.00 84.00 85 ARG A N 1
ATOM 671 C CA . ARG A 1 85 ? 4.055 6.265 15.853 1.00 84.00 85 ARG A CA 1
ATOM 672 C C . ARG A 1 85 ? 2.767 6.625 16.581 1.00 84.00 85 ARG A C 1
ATOM 674 O O . ARG A 1 85 ? 1.745 5.967 16.442 1.00 84.00 85 ARG A O 1
ATOM 681 N N . LYS A 1 86 ? 2.790 7.769 17.269 1.00 81.12 86 LYS A N 1
ATOM 682 C CA . LYS A 1 86 ? 1.599 8.347 17.917 1.00 81.12 86 LYS A CA 1
ATOM 683 C C . LYS A 1 86 ? 0.552 8.843 16.909 1.00 81.12 86 LYS A C 1
ATOM 685 O O . LYS A 1 86 ? -0.609 9.007 17.263 1.00 81.12 86 LYS A O 1
ATOM 690 N N . SER A 1 87 ? 0.960 9.129 15.668 1.00 82.44 87 SER A N 1
ATOM 691 C CA . SER A 1 87 ? 0.097 9.676 14.618 1.00 82.44 87 SER A CA 1
ATOM 692 C C . SER A 1 87 ? 0.449 9.110 13.246 1.00 82.44 87 SER A C 1
ATOM 694 O O . SER A 1 87 ? 1.619 8.941 12.904 1.00 82.44 87 SER A O 1
ATOM 696 N N . THR A 1 88 ? -0.582 8.883 12.433 1.00 75.06 88 THR A N 1
ATOM 697 C CA . THR A 1 88 ? -0.474 8.449 11.031 1.00 75.06 88 THR A CA 1
ATOM 698 C C . THR A 1 88 ? -0.209 9.621 10.071 1.00 75.06 88 THR A C 1
ATOM 700 O O . THR A 1 88 ? 0.060 9.414 8.886 1.00 75.06 88 THR A O 1
ATOM 703 N N . LYS A 1 89 ? -0.304 10.874 10.544 1.00 80.31 89 LYS A N 1
ATOM 704 C CA . LYS A 1 89 ? -0.054 12.062 9.712 1.00 80.31 89 LYS A CA 1
ATOM 705 C C . LYS A 1 89 ? 1.435 12.163 9.365 1.00 80.31 89 LYS A C 1
ATOM 707 O O . LYS A 1 89 ? 2.285 11.952 10.221 1.00 80.31 89 LYS A O 1
ATOM 712 N N . GLY A 1 90 ? 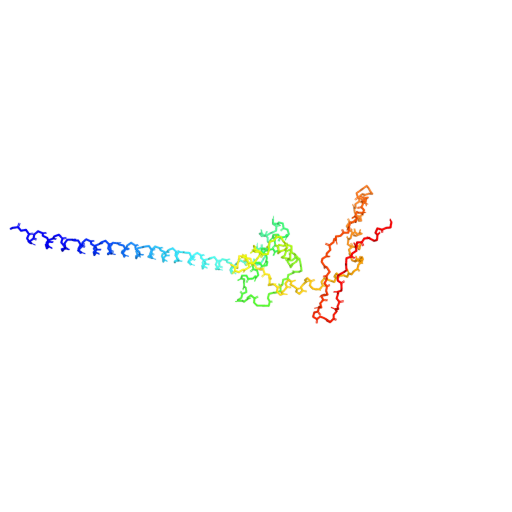1.740 12.504 8.112 1.00 80.81 90 GLY A N 1
ATOM 713 C CA . GLY A 1 90 ? 3.124 12.663 7.647 1.00 80.81 90 GLY A CA 1
ATOM 714 C C . GLY A 1 90 ? 3.902 11.350 7.513 1.00 80.81 90 GLY A C 1
ATOM 715 O O . GLY A 1 90 ? 5.128 11.371 7.481 1.00 80.81 90 GLY A O 1
ATOM 716 N N . PHE A 1 91 ? 3.222 10.200 7.446 1.00 86.25 91 PHE A N 1
ATOM 717 C CA . PHE A 1 91 ? 3.900 8.926 7.235 1.00 86.25 91 PHE A CA 1
ATOM 718 C C . PHE A 1 91 ? 4.540 8.872 5.839 1.00 86.25 91 PHE A C 1
ATOM 720 O O . PHE A 1 91 ? 3.835 8.861 4.828 1.00 86.25 91 PHE A O 1
ATOM 727 N N . ALA A 1 92 ? 5.873 8.850 5.794 1.00 86.44 92 ALA A N 1
ATOM 728 C CA . ALA A 1 92 ? 6.636 8.635 4.574 1.00 86.44 92 ALA A CA 1
ATOM 729 C C . ALA A 1 92 ? 6.622 7.147 4.200 1.00 86.44 92 ALA A C 1
ATOM 731 O O . ALA A 1 92 ? 7.007 6.299 5.000 1.00 86.44 92 ALA A O 1
ATOM 732 N N . TYR A 1 93 ? 6.171 6.848 2.984 1.00 90.56 93 TYR A N 1
ATOM 733 C CA . TYR A 1 93 ? 6.186 5.503 2.416 1.00 90.56 93 TYR A CA 1
ATOM 734 C C . TYR A 1 93 ? 7.346 5.374 1.430 1.00 90.56 93 TYR A C 1
ATOM 736 O O . TYR A 1 93 ? 7.630 6.317 0.688 1.00 90.56 93 TYR A O 1
ATOM 744 N N . THR A 1 94 ? 7.977 4.202 1.388 1.00 91.44 94 THR A N 1
ATOM 745 C CA . THR A 1 94 ? 8.989 3.890 0.374 1.00 91.44 94 THR A CA 1
ATOM 746 C C . THR A 1 94 ? 8.356 3.796 -1.014 1.00 91.44 94 THR A C 1
ATOM 748 O O . THR A 1 94 ? 7.165 3.500 -1.159 1.00 91.44 94 THR A O 1
ATOM 751 N N . GLU A 1 95 ? 9.145 4.047 -2.060 1.00 90.12 95 GLU A N 1
ATOM 752 C CA . GLU A 1 95 ? 8.643 4.003 -3.440 1.00 90.12 95 GLU A CA 1
ATOM 753 C C . GLU A 1 95 ? 8.185 2.598 -3.843 1.00 90.12 95 GLU A C 1
ATOM 755 O O . GLU A 1 95 ? 7.125 2.448 -4.450 1.00 90.12 95 GLU A O 1
ATOM 760 N N . GLU A 1 96 ? 8.919 1.571 -3.408 1.00 92.06 96 GLU A N 1
ATOM 761 C CA . GLU A 1 96 ? 8.563 0.162 -3.604 1.00 92.06 96 GLU A CA 1
ATOM 762 C C . GLU A 1 96 ? 7.193 -0.174 -2.996 1.00 92.06 96 GLU A C 1
ATOM 764 O O . GLU A 1 96 ? 6.364 -0.823 -3.634 1.00 92.06 96 GLU A O 1
ATOM 769 N N . TRP A 1 97 ? 6.913 0.316 -1.783 1.00 92.69 97 TRP A N 1
ATOM 770 C CA . TRP A 1 97 ? 5.633 0.064 -1.120 1.00 92.69 97 TRP A CA 1
ATOM 771 C C . TRP A 1 97 ? 4.486 0.817 -1.789 1.00 92.69 97 TRP A C 1
ATOM 773 O O . TRP A 1 97 ? 3.389 0.278 -1.946 1.00 92.69 97 TRP A O 1
ATOM 783 N N . LEU A 1 98 ? 4.737 2.057 -2.223 1.00 93.06 98 LEU A N 1
ATOM 784 C CA . LEU A 1 98 ? 3.760 2.840 -2.978 1.00 93.06 98 LEU A CA 1
ATOM 785 C C . LEU A 1 98 ? 3.373 2.137 -4.279 1.00 93.06 98 LEU A C 1
ATOM 787 O O . LEU A 1 98 ? 2.186 2.094 -4.597 1.00 93.06 98 LEU A O 1
ATOM 791 N N . LEU A 1 99 ? 4.342 1.570 -5.001 1.00 92.44 99 LEU A N 1
ATOM 792 C CA . LEU A 1 99 ? 4.082 0.821 -6.228 1.00 92.44 99 LEU A CA 1
ATOM 793 C C . LEU A 1 99 ? 3.196 -0.402 -5.961 1.00 92.44 99 LEU A C 1
ATOM 795 O O . LEU A 1 99 ? 2.188 -0.586 -6.642 1.00 92.44 99 LEU A O 1
ATOM 799 N N . GLU A 1 100 ? 3.507 -1.189 -4.931 1.00 93.56 100 GLU A N 1
ATOM 800 C CA . GLU A 1 100 ? 2.688 -2.346 -4.552 1.00 93.56 100 GLU A CA 1
ATOM 801 C C . GLU A 1 100 ? 1.261 -1.921 -4.152 1.00 93.56 100 GLU A C 1
ATOM 803 O O . GLU A 1 100 ? 0.279 -2.546 -4.552 1.00 93.56 100 GLU A O 1
ATOM 808 N N . CYS A 1 101 ? 1.115 -0.794 -3.446 1.00 94.38 101 CYS A N 1
ATOM 809 C CA . CYS A 1 101 ? -0.194 -0.226 -3.112 1.00 94.38 101 CYS A CA 1
ATOM 810 C C . CYS A 1 101 ? -0.986 0.220 -4.355 1.00 94.38 101 CYS A C 1
ATOM 812 O O . CYS A 1 101 ? -2.212 0.073 -4.384 1.00 94.38 101 CYS A O 1
ATOM 814 N N . ILE A 1 102 ? -0.318 0.750 -5.389 1.00 94.31 102 ILE A N 1
ATOM 815 C CA . ILE A 1 102 ? -0.954 1.085 -6.674 1.00 94.31 102 ILE A CA 1
ATOM 816 C C . ILE A 1 102 ? -1.472 -0.192 -7.342 1.00 94.31 102 ILE A C 1
ATOM 818 O O . ILE A 1 102 ? -2.648 -0.244 -7.702 1.00 94.31 102 ILE A O 1
ATOM 822 N N . ILE A 1 103 ? -0.637 -1.231 -7.439 1.00 93.81 103 ILE A N 1
ATOM 823 C CA . ILE A 1 103 ? -1.003 -2.526 -8.035 1.00 93.81 103 ILE A CA 1
ATOM 824 C C . ILE A 1 103 ? -2.199 -3.142 -7.295 1.00 93.81 103 ILE A C 1
ATOM 826 O O . ILE A 1 103 ? -3.184 -3.548 -7.915 1.00 93.81 103 ILE A O 1
ATOM 830 N N . MET A 1 104 ? -2.165 -3.143 -5.962 1.00 94.12 104 MET A N 1
ATOM 831 C CA . MET A 1 104 ? -3.253 -3.644 -5.120 1.00 94.12 104 MET A CA 1
ATOM 832 C C . MET A 1 104 ? -4.570 -2.904 -5.386 1.00 94.12 104 MET A C 1
ATOM 834 O O . MET A 1 104 ? -5.628 -3.525 -5.520 1.00 94.12 104 MET A O 1
ATOM 838 N N . ARG A 1 105 ? -4.514 -1.573 -5.511 1.00 94.56 105 ARG A N 1
ATOM 839 C CA . ARG A 1 105 ? -5.688 -0.755 -5.822 1.00 94.56 105 ARG A CA 1
ATOM 840 C C . ARG A 1 105 ? -6.215 -1.001 -7.236 1.00 94.56 105 ARG A C 1
ATOM 842 O O . ARG A 1 105 ? -7.431 -1.005 -7.407 1.00 94.56 105 ARG A O 1
ATOM 849 N N . MET A 1 106 ? -5.337 -1.201 -8.221 1.00 93.25 106 MET A N 1
ATOM 850 C CA . MET A 1 106 ? -5.733 -1.572 -9.586 1.00 93.25 106 MET A CA 1
ATOM 851 C C . MET A 1 106 ? -6.450 -2.926 -9.605 1.00 93.25 106 MET A C 1
ATOM 853 O O . MET A 1 106 ? -7.439 -3.081 -10.314 1.00 93.25 106 MET A O 1
ATOM 857 N N . ARG A 1 107 ? -6.002 -3.884 -8.781 1.00 94.75 107 ARG A N 1
ATOM 858 C CA . ARG A 1 107 ? -6.623 -5.211 -8.664 1.00 94.75 107 ARG A CA 1
ATOM 859 C C . ARG A 1 107 ? -8.021 -5.152 -8.045 1.00 94.75 107 ARG A C 1
ATOM 861 O O . ARG A 1 107 ? -8.928 -5.818 -8.533 1.00 94.75 107 ARG A O 1
ATOM 868 N N . SER A 1 108 ? -8.196 -4.399 -6.9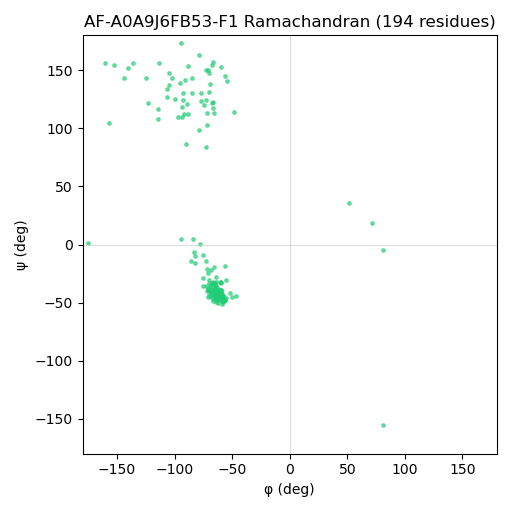56 1.00 96.38 108 SER A N 1
ATOM 869 C CA . SER A 1 108 ? -9.506 -4.193 -6.327 1.00 96.38 108 SER A CA 1
ATOM 870 C C . SER A 1 108 ? -9.550 -2.903 -5.495 1.00 96.38 108 SER A C 1
ATOM 872 O O . SER A 1 108 ? -9.074 -2.873 -4.354 1.00 96.38 108 SER A O 1
ATOM 874 N N . PRO A 1 109 ? -10.199 -1.835 -6.000 1.00 94.81 109 PRO A N 1
ATOM 875 C CA . PRO A 1 109 ? -10.323 -0.573 -5.273 1.00 94.81 109 PRO A CA 1
ATOM 876 C C . PRO A 1 109 ? -11.136 -0.715 -3.982 1.00 94.81 109 PRO A C 1
ATOM 878 O O . PRO A 1 109 ? -10.824 -0.087 -2.973 1.00 94.81 109 PRO A O 1
ATOM 881 N N . LYS A 1 110 ? -12.180 -1.556 -4.010 1.00 95.88 110 LYS A N 1
ATOM 882 C CA . LYS A 1 110 ? -13.063 -1.794 -2.859 1.00 95.88 110 LYS A CA 1
ATOM 883 C C . LYS A 1 110 ? -12.313 -2.484 -1.723 1.00 95.88 110 LYS A C 1
ATOM 885 O O . LYS A 1 110 ? -12.435 -2.064 -0.575 1.00 95.88 110 LYS A O 1
ATOM 890 N N . LEU A 1 111 ? -11.516 -3.506 -2.046 1.00 95.56 111 LEU A N 1
ATOM 891 C CA . LEU A 1 111 ? -10.708 -4.217 -1.057 1.00 95.56 111 LEU A CA 1
ATOM 892 C C . LEU A 1 111 ? -9.636 -3.300 -0.463 1.00 95.56 111 LEU A C 1
ATOM 894 O O . LEU A 1 111 ? -9.483 -3.257 0.754 1.00 95.56 111 LEU A O 1
ATOM 898 N N . TYR A 1 112 ? -8.956 -2.519 -1.307 1.00 96.00 112 TYR A N 1
ATOM 899 C CA . TYR A 1 112 ? -7.958 -1.550 -0.855 1.00 96.00 112 TYR A CA 1
ATOM 900 C C . TYR A 1 112 ? -8.545 -0.563 0.169 1.00 96.00 112 TYR A C 1
ATOM 902 O O . TYR A 1 112 ? -7.988 -0.362 1.249 1.00 96.00 112 TYR A O 1
ATOM 910 N N . GLU A 1 113 ? -9.712 0.012 -0.133 1.00 95.31 113 GLU A N 1
ATOM 911 C CA . GLU A 1 113 ? -10.409 0.928 0.775 1.00 95.31 113 GLU A CA 1
ATOM 912 C C . GLU A 1 113 ? -10.880 0.242 2.061 1.00 95.31 113 GLU A C 1
ATOM 914 O O . GLU A 1 113 ? -10.798 0.842 3.131 1.00 95.31 113 GLU A O 1
ATOM 919 N N . HIS A 1 114 ? -11.333 -1.010 1.987 1.00 95.69 114 HIS A N 1
ATOM 920 C CA . HIS A 1 114 ? -11.727 -1.780 3.165 1.00 95.69 114 HIS A CA 1
ATOM 921 C C . HIS A 1 114 ? -10.544 -2.002 4.120 1.00 95.69 114 HIS A C 1
ATOM 923 O O . HIS A 1 114 ? -10.642 -1.682 5.305 1.00 95.69 114 HIS A O 1
ATOM 929 N N . ILE A 1 115 ? -9.410 -2.484 3.602 1.00 94.62 115 ILE A N 1
ATOM 930 C CA . ILE A 1 115 ? -8.189 -2.725 4.387 1.00 94.62 115 ILE A CA 1
ATOM 931 C C . ILE A 1 115 ? -7.702 -1.424 5.032 1.00 94.62 115 ILE A C 1
ATOM 933 O O . ILE A 1 115 ? -7.367 -1.400 6.217 1.00 94.62 115 ILE A O 1
ATOM 937 N N . ARG A 1 116 ? -7.711 -0.328 4.264 1.00 93.19 116 ARG A N 1
ATOM 938 C CA . ARG A 1 116 ? -7.279 0.992 4.726 1.00 93.19 116 ARG A CA 1
ATOM 939 C C . ARG A 1 116 ? -8.198 1.562 5.810 1.00 93.19 116 ARG A C 1
ATOM 941 O O . ARG A 1 116 ? -7.699 2.030 6.825 1.00 93.19 116 ARG A O 1
ATOM 948 N N . ARG A 1 117 ? -9.522 1.552 5.615 1.00 92.88 117 ARG A N 1
ATOM 949 C CA . ARG A 1 117 ? -10.486 2.136 6.575 1.00 92.88 117 ARG A CA 1
ATOM 950 C C . ARG A 1 117 ? -10.528 1.377 7.895 1.00 92.88 117 ARG A C 1
ATOM 952 O O . ARG A 1 117 ? -10.701 1.995 8.938 1.00 92.88 117 ARG A O 1
ATOM 959 N N . ASN A 1 118 ? -10.334 0.063 7.840 1.00 93.38 118 ASN A N 1
ATOM 960 C CA . ASN A 1 118 ? -10.284 -0.789 9.024 1.00 93.38 118 ASN A CA 1
ATOM 961 C C . ASN A 1 118 ? -8.896 -0.827 9.684 1.00 93.38 118 ASN A C 1
ATOM 963 O O . ASN A 1 118 ? -8.714 -1.576 10.638 1.00 93.38 118 ASN A O 1
ATOM 967 N N . ASN A 1 119 ? -7.926 -0.041 9.196 1.00 89.25 119 ASN A N 1
ATOM 968 C CA . ASN A 1 119 ? -6.550 0.012 9.701 1.00 89.25 119 ASN A CA 1
ATOM 969 C C . ASN A 1 119 ? -5.889 -1.375 9.818 1.00 89.25 119 ASN A C 1
ATOM 971 O O . ASN A 1 119 ? -5.118 -1.623 10.740 1.00 89.25 119 ASN A O 1
ATOM 975 N N . ILE A 1 120 ? -6.193 -2.280 8.880 1.00 90.12 120 ILE A N 1
ATOM 976 C CA . ILE A 1 120 ? -5.617 -3.634 8.858 1.00 90.12 120 ILE A CA 1
ATOM 977 C C . ILE A 1 120 ? -4.135 -3.570 8.458 1.00 90.12 120 ILE A C 1
ATOM 979 O O . ILE A 1 120 ? -3.317 -4.313 8.988 1.00 90.12 120 ILE A O 1
ATOM 983 N N . MET A 1 121 ? -3.786 -2.667 7.535 1.00 90.69 121 MET A N 1
ATOM 984 C CA . MET A 1 121 ? -2.411 -2.399 7.104 1.00 90.69 121 MET A CA 1
ATOM 985 C C . MET A 1 121 ? -2.154 -0.894 6.984 1.00 90.69 121 MET A C 1
ATOM 987 O O . MET A 1 121 ? -3.074 -0.109 6.733 1.00 90.69 121 MET A O 1
ATOM 991 N N . ALA A 1 122 ? -0.884 -0.500 7.095 1.00 90.94 122 ALA A N 1
ATOM 992 C CA . ALA A 1 122 ? -0.433 0.872 6.880 1.00 90.94 122 ALA A CA 1
ATOM 993 C C . ALA A 1 122 ? -0.460 1.236 5.381 1.00 90.94 122 ALA A C 1
ATOM 995 O O . ALA A 1 122 ? 0.538 1.119 4.668 1.00 90.94 122 ALA A O 1
ATOM 996 N N . LEU A 1 123 ? -1.633 1.653 4.893 1.00 93.12 123 LEU A N 1
ATOM 997 C CA . LEU A 1 123 ? -1.856 1.969 3.482 1.00 93.12 123 LEU A CA 1
ATOM 998 C C . LEU A 1 123 ? -1.938 3.482 3.204 1.00 93.12 123 LEU A C 1
ATOM 1000 O O . LEU A 1 123 ? -2.661 4.206 3.902 1.00 93.12 123 LEU A O 1
ATOM 1004 N N . PRO A 1 124 ? -1.301 3.977 2.126 1.00 92.56 124 PRO A N 1
ATOM 1005 C CA . PRO A 1 124 ? -1.375 5.371 1.703 1.00 92.56 124 PRO A CA 1
ATOM 1006 C C . PRO A 1 124 ? -2.779 5.768 1.232 1.00 92.56 124 PRO A C 1
ATOM 1008 O O . PRO A 1 124 ? -3.614 4.946 0.842 1.00 92.56 124 PRO A O 1
ATOM 1011 N N . GLY A 1 125 ? -3.058 7.071 1.291 1.00 90.56 125 GLY A N 1
ATOM 1012 C CA . GLY A 1 125 ? -4.358 7.619 0.902 1.00 90.56 125 GLY A CA 1
ATOM 1013 C C . GLY A 1 125 ? -4.542 7.752 -0.594 1.00 90.56 125 GLY A C 1
ATOM 1014 O O . GLY A 1 125 ? -3.574 7.780 -1.349 1.00 90.56 125 GLY A O 1
ATOM 1015 N N . LYS A 1 126 ? -5.803 7.913 -1.013 1.00 90.19 126 LYS A N 1
ATOM 1016 C CA . LYS A 1 126 ? -6.163 8.148 -2.417 1.00 90.19 126 LYS A CA 1
ATOM 1017 C C . LYS A 1 126 ? -5.342 9.285 -3.030 1.00 90.19 126 LYS A C 1
ATOM 1019 O O . LYS A 1 126 ? -4.815 9.110 -4.122 1.00 90.19 126 LYS A O 1
ATOM 1024 N N . THR A 1 127 ? -5.196 10.394 -2.306 1.00 89.38 127 THR A N 1
ATOM 1025 C CA . THR A 1 127 ? -4.424 11.570 -2.732 1.00 89.38 127 THR A CA 1
ATOM 1026 C C . THR A 1 127 ? -2.931 11.276 -2.854 1.00 89.38 127 THR A C 1
ATOM 1028 O O . THR A 1 127 ? -2.307 11.698 -3.819 1.00 89.38 127 THR A O 1
ATOM 1031 N N . CYS A 1 128 ? -2.354 10.514 -1.920 1.00 90.19 128 CYS A N 1
ATOM 1032 C CA . CYS A 1 128 ? -0.950 10.099 -1.967 1.00 90.19 128 CYS A CA 1
ATOM 1033 C C . CYS A 1 128 ? -0.671 9.217 -3.194 1.00 90.19 128 CYS A C 1
ATOM 1035 O O . CYS A 1 128 ? 0.250 9.500 -3.958 1.00 90.19 128 CYS A O 1
ATOM 1037 N N . LEU A 1 129 ? -1.527 8.220 -3.440 1.00 91.88 129 LEU A N 1
ATOM 1038 C CA . LEU A 1 129 ? -1.430 7.371 -4.627 1.00 91.88 129 LEU A CA 1
ATOM 1039 C C . LEU A 1 129 ? -1.608 8.171 -5.922 1.00 91.88 129 LEU A C 1
ATOM 1041 O O . LEU A 1 129 ? -0.839 7.996 -6.859 1.00 91.88 129 LEU A O 1
ATOM 1045 N N . GLN A 1 130 ? -2.588 9.077 -5.971 1.00 89.25 130 GLN A N 1
ATOM 1046 C CA . GLN A 1 130 ? -2.826 9.923 -7.144 1.00 89.25 130 GLN A CA 1
ATOM 1047 C C . GLN A 1 130 ? -1.643 10.837 -7.450 1.00 89.25 130 GLN A C 1
ATOM 1049 O O . GLN A 1 130 ? -1.271 10.942 -8.610 1.00 89.25 130 GLN A O 1
ATOM 1054 N N . LYS A 1 131 ? -1.014 11.444 -6.434 1.00 88.88 131 LYS A N 1
ATOM 1055 C CA . LYS A 1 131 ? 0.214 12.231 -6.621 1.00 88.88 131 LYS A CA 1
ATOM 1056 C C . LYS A 1 131 ? 1.321 11.388 -7.254 1.00 88.88 131 LYS A C 1
ATOM 1058 O O . LYS A 1 131 ? 1.966 11.837 -8.193 1.00 88.88 131 LYS A O 1
ATOM 1063 N N . ARG A 1 132 ? 1.506 10.148 -6.787 1.00 88.19 132 ARG A N 1
ATOM 1064 C CA . ARG A 1 132 ? 2.522 9.245 -7.346 1.00 88.19 132 ARG A CA 1
ATOM 1065 C C . ARG A 1 132 ? 2.209 8.838 -8.788 1.00 88.19 132 ARG A C 1
ATOM 1067 O O . ARG A 1 132 ? 3.114 8.851 -9.611 1.00 88.19 132 ARG A O 1
ATOM 1074 N N . ILE A 1 133 ? 0.948 8.526 -9.093 1.00 87.12 133 ILE A N 1
ATOM 1075 C CA . ILE A 1 133 ? 0.506 8.189 -10.456 1.00 87.12 133 ILE A CA 1
ATOM 1076 C C . ILE A 1 133 ? 0.641 9.401 -11.385 1.00 87.12 133 ILE A C 1
ATOM 1078 O O . ILE A 1 133 ? 1.102 9.253 -12.505 1.00 87.12 133 ILE A O 1
ATOM 1082 N N . HIS A 1 134 ? 0.298 10.606 -10.926 1.00 83.81 134 HIS A N 1
ATOM 1083 C CA . HIS A 1 134 ? 0.402 11.823 -11.733 1.00 83.81 134 HIS A CA 1
ATOM 1084 C C . HIS A 1 134 ? 1.849 12.165 -12.112 1.00 83.81 134 HIS A C 1
ATOM 1086 O O . HIS A 1 134 ? 2.102 12.670 -13.201 1.00 83.81 134 HIS A O 1
ATOM 1092 N N . ASN A 1 135 ? 2.807 11.845 -11.239 1.00 81.69 135 ASN A N 1
ATOM 1093 C CA . ASN A 1 135 ? 4.227 12.001 -11.550 1.00 81.69 135 ASN A CA 1
ATOM 1094 C C . ASN A 1 135 ? 4.692 11.061 -12.676 1.00 81.69 135 ASN A C 1
ATOM 1096 O O . ASN A 1 135 ? 5.728 11.313 -13.294 1.00 81.69 135 ASN A O 1
ATOM 1100 N N . PHE A 1 136 ? 3.945 9.992 -12.965 1.00 80.19 136 PHE A N 1
ATOM 1101 C CA . PHE A 1 136 ? 4.200 9.135 -14.112 1.00 80.19 136 PHE A CA 1
ATOM 1102 C C . PHE A 1 136 ? 3.648 9.802 -15.380 1.00 80.19 136 PHE A C 1
ATOM 1104 O O . PHE A 1 136 ? 2.453 9.757 -15.669 1.00 80.19 136 PHE A O 1
ATOM 1111 N N . LYS A 1 137 ? 4.531 10.456 -16.140 1.00 71.25 137 LYS A N 1
ATOM 1112 C CA . LYS A 1 137 ? 4.177 11.096 -17.411 1.00 71.25 137 LYS A CA 1
ATOM 1113 C C . LYS A 1 137 ? 3.911 10.026 -18.476 1.00 71.25 137 LYS A C 1
ATOM 1115 O O . LYS A 1 137 ? 4.853 9.466 -19.029 1.00 71.25 137 LYS A O 1
ATOM 1120 N N . SER A 1 138 ? 2.643 9.764 -18.786 1.00 70.19 138 SER A N 1
ATOM 1121 C CA . SER A 1 138 ? 2.253 9.060 -20.012 1.00 70.19 138 SER A CA 1
ATOM 1122 C C . SER A 1 138 ? 1.941 10.090 -21.100 1.00 70.19 138 SER A C 1
ATOM 1124 O O . SER A 1 138 ? 0.962 10.831 -20.993 1.00 70.19 138 SER A O 1
ATOM 1126 N N . GLY A 1 139 ? 2.808 10.177 -22.106 1.00 75.38 139 GLY A N 1
ATOM 1127 C CA . GLY A 1 139 ? 2.583 10.966 -23.319 1.00 75.38 139 GLY A CA 1
ATOM 1128 C C . GLY A 1 139 ? 1.996 10.115 -24.444 1.00 75.38 139 GLY A C 1
ATOM 1129 O O . GLY A 1 139 ? 1.891 8.897 -24.308 1.00 75.38 139 GLY A O 1
ATOM 1130 N N . PHE A 1 140 ? 1.632 10.761 -25.552 1.00 80.25 140 PHE A N 1
ATOM 1131 C CA . PHE A 1 140 ? 1.358 10.059 -26.805 1.00 80.25 140 PHE A CA 1
ATOM 1132 C C . PHE A 1 140 ? 2.660 9.505 -27.394 1.00 80.25 140 PHE A C 1
ATOM 1134 O O . PHE A 1 140 ? 3.721 10.114 -27.244 1.00 80.25 140 PHE A O 1
ATOM 1141 N N . GLY A 1 141 ? 2.565 8.365 -28.077 1.00 84.19 141 GLY A N 1
ATOM 1142 C CA . GLY A 1 141 ? 3.709 7.690 -28.680 1.00 84.19 141 GLY A CA 1
ATOM 1143 C C . GLY A 1 141 ? 4.515 6.846 -27.692 1.00 84.19 141 GLY A C 1
ATOM 1144 O O . GLY A 1 141 ? 4.014 6.358 -26.678 1.00 84.19 141 GLY A O 1
ATOM 1145 N N . PHE A 1 142 ? 5.781 6.639 -28.030 1.00 82.75 142 PHE A N 1
ATOM 1146 C CA . PHE A 1 142 ? 6.680 5.735 -27.328 1.00 82.75 142 PHE A CA 1
ATOM 1147 C C . PHE A 1 142 ? 7.348 6.409 -26.127 1.00 82.75 142 PHE A C 1
ATOM 1149 O O . PHE A 1 142 ? 7.927 7.487 -26.244 1.00 82.75 142 PHE A O 1
ATOM 1156 N N . ASN A 1 143 ? 7.302 5.760 -24.959 1.00 86.62 143 ASN A N 1
ATOM 1157 C CA . ASN A 1 143 ? 8.009 6.241 -23.775 1.00 86.62 143 ASN A CA 1
ATOM 1158 C C . ASN A 1 143 ? 9.438 5.667 -23.751 1.00 86.62 143 ASN A C 1
ATOM 1160 O O . ASN A 1 143 ? 9.584 4.462 -23.522 1.00 86.62 143 ASN A O 1
ATOM 1164 N N . PRO A 1 144 ? 10.490 6.492 -23.918 1.00 88.25 144 PRO A N 1
ATOM 1165 C CA . PRO A 1 144 ? 11.873 6.018 -24.001 1.00 88.25 144 PRO A CA 1
ATOM 1166 C C . PRO A 1 144 ? 12.312 5.255 -22.747 1.00 88.25 144 PRO A C 1
ATOM 1168 O O . PRO A 1 144 ? 13.021 4.260 -22.852 1.00 88.25 144 PRO A O 1
ATOM 1171 N N . ARG A 1 145 ? 11.786 5.616 -21.569 1.00 88.31 145 ARG A N 1
ATOM 1172 C CA . ARG A 1 145 ? 12.102 4.924 -20.308 1.00 88.31 145 ARG A CA 1
ATOM 1173 C C . ARG A 1 145 ? 11.643 3.470 -20.292 1.00 88.31 145 ARG A C 1
ATOM 1175 O O . ARG A 1 145 ? 12.216 2.652 -19.581 1.00 88.31 145 ARG A O 1
ATOM 1182 N N . ILE A 1 146 ? 10.590 3.142 -21.045 1.00 87.69 146 ILE A N 1
ATOM 1183 C CA . ILE A 1 146 ? 10.129 1.757 -21.173 1.00 87.69 146 ILE A CA 1
ATOM 1184 C C . ILE A 1 146 ? 11.145 0.964 -21.993 1.00 87.69 146 ILE A C 1
ATOM 1186 O O . ILE A 1 146 ? 11.500 -0.137 -21.590 1.00 87.69 146 ILE A O 1
ATOM 1190 N N . PHE A 1 147 ? 11.657 1.530 -23.089 1.00 89.06 147 PHE A N 1
ATOM 1191 C CA . PHE A 1 147 ? 12.691 0.887 -23.905 1.00 89.06 147 PHE A CA 1
ATOM 1192 C C . PHE A 1 147 ? 14.013 0.745 -23.153 1.00 89.06 147 PHE A C 1
ATOM 1194 O O . PHE A 1 147 ? 14.634 -0.307 -23.240 1.00 89.06 147 PHE A O 1
ATOM 1201 N N . GLU A 1 148 ? 14.403 1.738 -22.352 1.00 92.88 148 GLU A N 1
ATOM 1202 C CA . GLU A 1 148 ? 15.556 1.636 -21.448 1.00 92.88 148 GLU A CA 1
ATOM 1203 C C . GLU A 1 148 ? 15.375 0.476 -20.457 1.00 92.88 148 GLU A C 1
ATOM 1205 O O . GLU A 1 148 ? 16.223 -0.414 -20.385 1.00 92.88 148 GLU A O 1
ATOM 1210 N N . ALA A 1 149 ? 14.234 0.417 -19.764 1.00 90.56 149 ALA A N 1
ATOM 1211 C CA . ALA A 1 149 ? 13.946 -0.648 -18.804 1.00 90.56 149 ALA A CA 1
ATOM 1212 C C . ALA A 1 149 ? 13.833 -2.037 -19.461 1.00 90.56 149 ALA A C 1
ATOM 1214 O O . ALA A 1 149 ? 14.223 -3.042 -18.866 1.00 90.56 149 ALA A O 1
ATOM 1215 N N . LEU A 1 150 ? 13.294 -2.114 -20.682 1.00 90.12 150 LEU A N 1
ATOM 1216 C CA . LEU A 1 150 ? 13.270 -3.346 -21.471 1.00 90.12 150 LEU A CA 1
ATOM 1217 C C . LEU A 1 150 ? 14.688 -3.761 -21.856 1.00 90.12 150 LEU A C 1
ATOM 1219 O O . LEU A 1 150 ? 15.048 -4.914 -21.638 1.00 90.12 150 LEU A O 1
ATOM 1223 N N . SER A 1 151 ? 15.504 -2.823 -22.347 1.00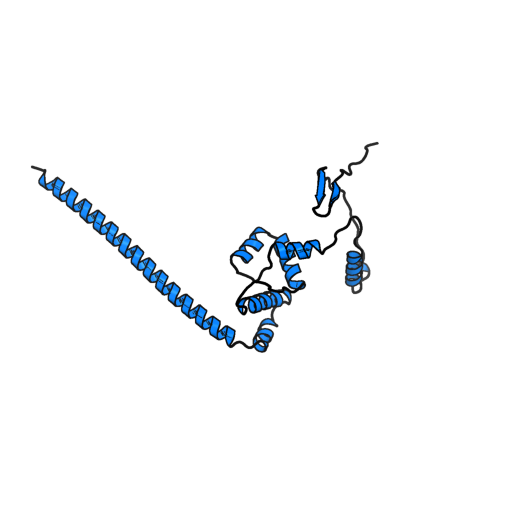 91.50 151 SER A N 1
ATOM 1224 C CA . SER A 1 151 ? 16.890 -3.094 -22.723 1.00 91.50 151 SER A CA 1
ATOM 1225 C C . SER A 1 151 ? 17.665 -3.671 -21.543 1.00 91.50 151 SER A C 1
ATOM 1227 O O . SER A 1 151 ? 18.293 -4.713 -21.692 1.00 91.50 151 SER A O 1
ATOM 1229 N N . GLU A 1 152 ? 17.524 -3.078 -20.352 1.00 94.38 152 GLU A N 1
ATOM 1230 C CA . GLU A 1 152 ? 18.156 -3.537 -19.119 1.00 94.38 152 GLU A CA 1
ATOM 1231 C C . GLU A 1 152 ? 17.735 -4.960 -18.750 1.00 94.38 152 GLU A C 1
ATOM 1233 O O . GLU A 1 152 ? 18.596 -5.795 -18.492 1.00 94.38 152 GLU A O 1
ATOM 1238 N N . LYS A 1 153 ? 16.436 -5.273 -18.813 1.00 91.25 153 LYS A N 1
ATOM 1239 C CA . LYS A 1 153 ? 15.932 -6.628 -18.539 1.00 91.25 153 LYS A CA 1
ATOM 1240 C C . LYS A 1 153 ? 16.403 -7.670 -19.549 1.00 91.25 153 LYS A C 1
ATOM 1242 O O . LYS A 1 153 ? 16.577 -8.826 -19.185 1.00 91.25 153 LYS A O 1
ATOM 1247 N N . THR A 1 154 ? 16.579 -7.278 -20.807 1.00 91.06 154 THR A N 1
ATOM 1248 C CA . THR A 1 154 ? 16.988 -8.194 -21.881 1.00 91.06 154 THR A CA 1
ATOM 1249 C C . THR A 1 154 ? 18.494 -8.433 -21.965 1.00 91.06 154 THR A C 1
ATOM 1251 O O . THR A 1 154 ? 18.906 -9.285 -22.748 1.00 91.06 154 THR A O 1
ATOM 1254 N N . LYS A 1 155 ? 19.324 -7.723 -21.182 1.00 92.31 155 LYS A N 1
ATOM 1255 C CA . LYS A 1 155 ? 20.793 -7.879 -21.207 1.00 92.31 155 LYS A CA 1
ATOM 1256 C C . LYS A 1 155 ? 21.241 -9.298 -20.870 1.00 92.31 155 LYS A C 1
ATOM 1258 O O . LYS A 1 155 ? 22.116 -9.824 -21.548 1.00 92.31 155 LYS A O 1
ATOM 1263 N N . ASP A 1 156 ? 20.594 -9.910 -19.884 1.00 91.81 156 ASP A N 1
ATOM 1264 C CA . ASP A 1 156 ? 20.955 -11.239 -19.376 1.00 91.81 156 ASP A CA 1
ATOM 1265 C C . ASP A 1 156 ? 20.153 -12.369 -20.048 1.00 91.81 156 ASP A C 1
ATOM 1267 O O . ASP A 1 156 ? 20.247 -13.532 -19.656 1.00 91.81 156 ASP A O 1
ATOM 1271 N N . MET A 1 157 ? 19.322 -12.040 -21.043 1.00 90.94 157 MET A N 1
ATOM 1272 C CA . MET A 1 157 ? 18.463 -13.003 -21.728 1.00 90.94 157 MET A CA 1
ATOM 1273 C C . MET A 1 157 ? 19.158 -13.595 -22.955 1.00 90.94 157 MET A C 1
ATOM 1275 O O . MET A 1 157 ? 19.815 -12.891 -23.724 1.00 90.94 157 MET A O 1
ATOM 1279 N N . ASP A 1 158 ? 18.938 -14.889 -23.185 1.00 92.62 158 ASP A N 1
ATOM 1280 C CA . ASP A 1 158 ? 19.417 -15.570 -24.385 1.00 92.62 158 ASP A CA 1
ATOM 1281 C C . ASP A 1 158 ? 18.847 -14.944 -25.675 1.00 92.62 158 ASP A C 1
ATOM 1283 O O . ASP A 1 158 ? 17.752 -14.371 -25.691 1.00 92.62 158 ASP A O 1
ATOM 1287 N N . ALA A 1 159 ? 19.585 -15.074 -26.782 1.00 87.19 159 ALA A N 1
ATOM 1288 C CA . ALA A 1 159 ? 19.174 -14.596 -28.096 1.00 87.19 159 ALA A CA 1
ATOM 1289 C C . ALA A 1 159 ? 17.775 -15.088 -28.483 1.00 87.19 159 ALA A C 1
ATOM 1291 O O . ALA A 1 159 ? 16.974 -14.280 -28.947 1.00 87.19 159 ALA A O 1
ATOM 1292 N N . PHE A 1 160 ? 17.433 -16.351 -28.221 1.00 87.00 160 PHE A N 1
ATOM 1293 C CA . PHE A 1 160 ? 16.106 -16.879 -28.531 1.00 87.00 160 PHE A CA 1
ATOM 1294 C C . PHE A 1 160 ? 15.008 -16.197 -27.703 1.00 87.00 160 PHE A C 1
ATOM 1296 O O . PHE A 1 160 ? 13.967 -15.822 -28.232 1.00 87.00 160 PHE A O 1
ATOM 1303 N N . SER A 1 161 ? 15.281 -15.932 -26.423 1.00 85.69 161 SER A N 1
ATOM 1304 C CA . SER A 1 161 ? 14.328 -15.301 -25.495 1.00 85.69 161 SER A CA 1
ATOM 1305 C C . SER A 1 161 ? 14.101 -13.806 -25.762 1.00 85.69 161 SER A C 1
ATOM 1307 O O . SER A 1 161 ? 13.158 -13.225 -25.228 1.00 85.69 161 SER A O 1
ATOM 1309 N N . ARG A 1 162 ? 14.960 -13.171 -26.570 1.00 87.31 162 ARG A N 1
ATOM 1310 C CA . ARG A 1 162 ? 14.833 -11.761 -26.978 1.00 87.31 162 ARG A CA 1
ATOM 1311 C C . ARG A 1 162 ? 13.939 -11.553 -28.202 1.00 87.31 162 ARG A C 1
ATOM 1313 O O . ARG A 1 162 ? 13.557 -10.417 -28.472 1.00 87.31 162 ARG A O 1
ATOM 1320 N N . HIS A 1 163 ? 13.603 -12.613 -28.937 1.00 87.69 163 HIS A N 1
ATOM 1321 C CA . HIS A 1 163 ? 12.704 -12.509 -30.083 1.00 87.69 163 HIS A CA 1
ATOM 1322 C C . HIS A 1 163 ? 11.252 -12.389 -29.605 1.00 87.69 163 HIS A C 1
ATOM 1324 O O . HIS A 1 163 ? 10.780 -13.184 -28.796 1.00 87.69 163 HIS A O 1
ATOM 1330 N N . GLY A 1 164 ? 10.527 -11.399 -30.124 1.00 85.19 164 GLY A N 1
ATOM 1331 C CA . GLY A 1 164 ? 9.116 -11.179 -29.822 1.00 85.19 164 GLY A CA 1
ATOM 1332 C C . GLY A 1 164 ? 8.406 -10.472 -30.972 1.00 85.19 164 GLY A C 1
ATOM 1333 O O . GLY A 1 164 ? 9.037 -9.772 -31.761 1.00 85.19 164 GLY A O 1
ATOM 1334 N N . GLY A 1 165 ? 7.093 -10.673 -31.081 1.00 87.25 165 GLY A N 1
ATOM 1335 C CA . GLY A 1 165 ? 6.244 -9.966 -32.040 1.00 87.25 165 GLY A CA 1
ATOM 1336 C C . GLY A 1 165 ? 5.589 -8.743 -31.402 1.00 87.25 165 GLY A C 1
ATOM 1337 O O . GLY A 1 165 ? 5.130 -8.811 -30.261 1.00 87.25 165 GLY A O 1
ATOM 1338 N N . LEU A 1 166 ? 5.520 -7.634 -32.140 1.00 87.81 166 LEU A N 1
ATOM 1339 C CA . LEU A 1 166 ? 4.708 -6.477 -31.768 1.00 87.81 166 LEU A CA 1
ATOM 1340 C C . LEU A 1 166 ? 3.378 -6.558 -32.516 1.00 87.81 166 LEU A C 1
ATOM 1342 O O . LEU A 1 166 ? 3.339 -6.387 -33.730 1.00 87.81 166 LEU A O 1
ATOM 1346 N N . VAL A 1 167 ? 2.299 -6.822 -31.785 1.00 88.69 167 VAL A N 1
ATOM 1347 C CA . VAL A 1 167 ? 0.936 -6.812 -32.322 1.00 88.69 167 VAL A CA 1
ATOM 1348 C C . VAL A 1 167 ? 0.245 -5.563 -31.803 1.00 88.69 167 VAL A C 1
ATOM 1350 O O . VAL A 1 167 ? 0.241 -5.311 -30.597 1.00 88.69 167 VAL A O 1
ATOM 1353 N N . PHE A 1 168 ? -0.316 -4.778 -32.712 1.00 87.75 168 PHE A N 1
ATOM 1354 C CA . PHE A 1 168 ? -1.104 -3.599 -32.395 1.00 87.75 168 PHE A CA 1
ATOM 1355 C C . PHE A 1 168 ? -2.470 -3.728 -33.062 1.00 87.75 168 PHE A C 1
ATOM 1357 O O . PHE A 1 168 ? -2.582 -4.254 -34.165 1.00 87.75 168 PHE A O 1
ATOM 1364 N N . ASP A 1 169 ? -3.492 -3.260 -32.362 1.00 90.56 169 ASP A N 1
ATOM 1365 C CA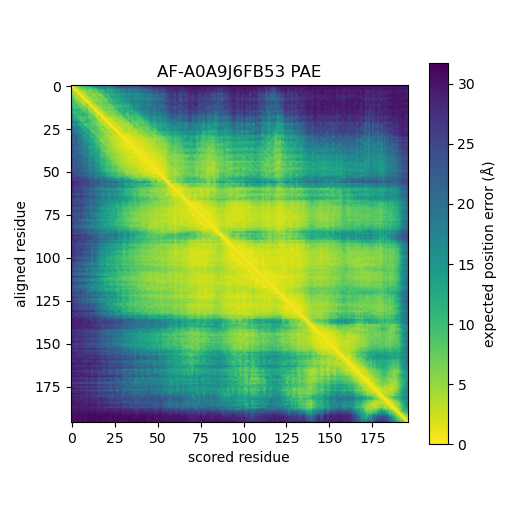 . ASP A 1 169 ? -4.859 -3.165 -32.853 1.00 90.56 169 ASP A CA 1
ATOM 1366 C C . ASP A 1 169 ? -5.448 -1.848 -32.344 1.00 90.56 169 ASP A C 1
ATOM 1368 O O . ASP A 1 169 ? -5.030 -1.327 -31.301 1.00 90.56 169 ASP A O 1
ATOM 1372 N N . GLU A 1 170 ? -6.390 -1.289 -33.090 1.00 89.00 170 GLU A N 1
ATOM 1373 C CA . GLU A 1 170 ? -7.015 -0.018 -32.754 1.00 89.00 170 GLU A CA 1
ATOM 1374 C C . GLU A 1 170 ? -8.284 -0.245 -31.931 1.00 89.00 170 GLU A C 1
ATOM 1376 O O . GLU A 1 170 ? -9.171 -1.018 -32.285 1.00 89.00 170 GLU A O 1
ATOM 1381 N N . MET A 1 171 ? -8.402 0.465 -30.808 1.00 85.62 171 MET A N 1
ATOM 1382 C CA . MET A 1 171 ? -9.607 0.430 -29.985 1.00 85.62 171 MET A CA 1
ATOM 1383 C C . MET A 1 171 ? -10.479 1.650 -30.257 1.00 85.62 171 MET A C 1
ATOM 1385 O O . MET A 1 171 ? -10.054 2.789 -30.060 1.00 85.62 171 MET A O 1
ATOM 1389 N N . LYS A 1 172 ? -11.749 1.412 -30.600 1.00 85.44 172 LYS A N 1
ATOM 1390 C CA . LYS A 1 172 ? -12.748 2.479 -30.688 1.00 85.44 172 LYS A CA 1
ATOM 1391 C C . LYS A 1 172 ? -13.042 3.052 -29.299 1.00 85.44 172 LYS A C 1
ATOM 1393 O O . LYS A 1 172 ? -13.507 2.344 -28.407 1.00 85.44 172 LYS A O 1
ATOM 1398 N N . ILE A 1 173 ? -12.830 4.355 -29.146 1.00 85.94 173 ILE A N 1
ATOM 1399 C CA . ILE A 1 173 ? -13.200 5.137 -27.961 1.00 85.94 173 ILE A CA 1
ATOM 1400 C C . ILE A 1 173 ? -14.301 6.141 -28.311 1.00 85.94 173 ILE A C 1
ATOM 1402 O O . ILE A 1 173 ? -14.467 6.512 -29.471 1.00 85.94 173 ILE A O 1
ATOM 1406 N N . SER A 1 174 ? -15.079 6.570 -27.316 1.00 86.31 174 SER A N 1
ATOM 1407 C CA . SER A 1 174 ? -16.113 7.588 -27.514 1.00 86.31 174 SER A CA 1
ATOM 1408 C C . SER A 1 174 ? -15.488 8.954 -27.779 1.00 86.31 174 SER A C 1
ATOM 1410 O O . SER A 1 174 ? -14.642 9.410 -27.005 1.00 86.31 174 SER A O 1
ATOM 1412 N N . GLU A 1 175 ? -15.957 9.629 -28.821 1.00 88.62 175 GLU A N 1
ATOM 1413 C CA . GLU A 1 175 ? -15.541 10.990 -29.142 1.00 88.62 175 GLU A CA 1
ATOM 1414 C C . GLU A 1 175 ? -16.025 11.963 -28.069 1.00 88.62 175 GLU A C 1
ATOM 1416 O O . GLU A 1 175 ? -17.214 12.042 -27.761 1.00 88.62 175 GLU A O 1
ATOM 1421 N N . HIS A 1 176 ? -15.086 12.684 -27.464 1.00 83.75 176 HIS A N 1
ATOM 1422 C CA . HIS A 1 176 ? -15.388 13.747 -26.513 1.00 83.75 176 HIS A CA 1
ATOM 1423 C C . HIS A 1 176 ? -14.190 14.685 -26.353 1.00 83.75 176 HIS A C 1
ATOM 1425 O O . HIS A 1 176 ? -13.034 14.316 -26.588 1.00 83.75 176 HIS A O 1
ATOM 1431 N N . LEU A 1 177 ? -14.486 15.914 -25.931 1.00 85.88 177 LEU A N 1
ATOM 1432 C CA . LEU A 1 177 ? -13.491 16.892 -25.518 1.00 85.88 177 LEU A CA 1
ATOM 1433 C C . LEU A 1 177 ? -13.302 16.793 -24.005 1.00 85.88 177 LEU A C 1
ATOM 1435 O O . LEU A 1 177 ? -14.236 1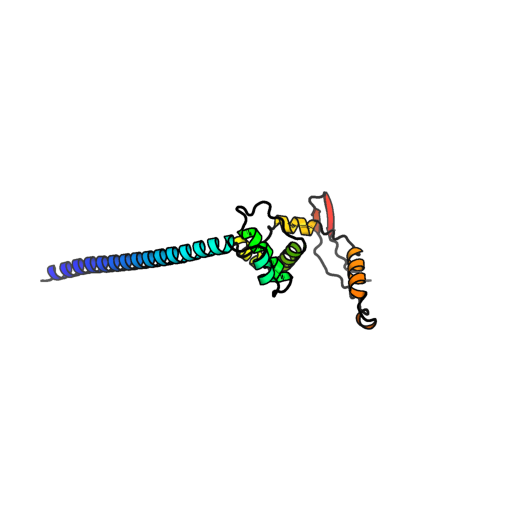7.056 -23.250 1.00 85.88 177 LEU A O 1
ATOM 1439 N N . ASP A 1 178 ? -12.088 16.459 -23.575 1.00 84.75 178 ASP A N 1
ATOM 1440 C CA . ASP A 1 178 ? -11.710 16.502 -22.165 1.00 84.75 178 ASP A CA 1
ATOM 1441 C C . ASP A 1 178 ? -10.783 17.695 -21.901 1.00 84.75 178 ASP A C 1
ATOM 1443 O O . ASP A 1 178 ? -9.831 17.959 -22.648 1.00 84.75 178 ASP A O 1
ATOM 1447 N N . VAL A 1 179 ? -11.073 18.437 -20.832 1.00 86.00 179 VAL A N 1
ATOM 1448 C CA . VAL A 1 179 ? -10.308 19.617 -20.419 1.00 86.00 179 VAL A CA 1
ATOM 1449 C C . VAL A 1 179 ? -9.656 19.310 -19.084 1.00 86.00 179 VAL A C 1
ATOM 1451 O O . VAL A 1 179 ? -10.305 19.264 -18.038 1.00 86.00 179 VAL A O 1
ATOM 1454 N N . LYS A 1 180 ? -8.336 19.126 -19.108 1.00 81.06 180 LYS A N 1
ATOM 1455 C CA . LYS A 1 180 ? -7.576 18.863 -17.887 1.00 81.06 180 LYS A CA 1
ATOM 1456 C C . LYS A 1 180 ? -7.479 20.140 -17.041 1.00 81.06 180 LYS A C 1
ATOM 1458 O O . LYS A 1 180 ? -7.369 21.232 -17.600 1.00 81.06 180 LYS A O 1
ATOM 1463 N N . PRO A 1 181 ? -7.383 20.029 -15.700 1.00 75.69 181 PRO A N 1
ATOM 1464 C CA . PRO A 1 181 ? -7.161 21.177 -14.810 1.00 75.69 181 PRO A CA 1
ATOM 1465 C C . PRO A 1 181 ? -5.896 21.989 -15.135 1.00 75.69 181 PRO A C 1
ATOM 1467 O O . PRO A 1 181 ? -5.767 23.131 -14.714 1.00 75.69 181 PRO A O 1
ATOM 1470 N N . THR A 1 182 ? -4.961 21.404 -15.888 1.00 74.38 182 THR A N 1
ATOM 1471 C CA . THR A 1 182 ? -3.734 22.041 -16.385 1.00 74.38 182 THR A CA 1
ATOM 1472 C C . THR A 1 182 ? -3.961 22.956 -17.596 1.00 74.38 182 THR A C 1
ATOM 1474 O O . THR A 1 182 ? -2.995 23.485 -18.133 1.00 74.38 182 THR A O 1
ATOM 1477 N N . GLY A 1 183 ? -5.203 23.107 -18.076 1.00 74.06 183 GLY A N 1
ATOM 1478 C CA . GLY A 1 183 ? -5.552 23.897 -19.265 1.00 74.06 183 GLY A CA 1
ATOM 1479 C C . GLY A 1 183 ? -5.322 23.171 -20.596 1.00 74.06 183 GLY A C 1
ATOM 1480 O O . GLY A 1 183 ? -5.682 23.683 -21.655 1.00 74.06 183 GLY A O 1
ATOM 1481 N N . THR A 1 184 ? -4.759 21.961 -20.563 1.00 77.19 184 THR A N 1
ATOM 1482 C CA . THR A 1 184 ? -4.563 21.125 -21.750 1.00 77.19 184 THR A CA 1
ATOM 1483 C C . THR A 1 184 ? -5.902 20.568 -22.223 1.00 77.19 184 THR A C 1
ATOM 1485 O O . THR A 1 184 ? -6.599 19.891 -21.464 1.00 77.19 184 THR A O 1
ATOM 1488 N N . ARG A 1 185 ? -6.240 20.827 -23.487 1.00 74.94 185 ARG A N 1
ATOM 1489 C CA . ARG A 1 185 ? -7.413 20.262 -24.161 1.00 74.94 185 ARG A CA 1
ATOM 1490 C C . ARG A 1 185 ? -6.995 18.993 -24.889 1.00 74.94 185 ARG A C 1
ATOM 1492 O O . ARG A 1 185 ? -6.069 19.029 -25.695 1.00 74.94 185 ARG A O 1
ATOM 1499 N N . THR A 1 186 ? -7.654 17.884 -24.591 1.00 75.69 186 THR A N 1
ATOM 1500 C CA . THR A 1 186 ? -7.443 16.609 -25.280 1.00 75.69 186 THR A CA 1
ATOM 1501 C C . THR A 1 186 ? -8.706 16.249 -26.041 1.00 75.69 186 THR A C 1
ATOM 1503 O O . THR A 1 186 ? -9.762 16.063 -25.439 1.00 75.69 186 THR A O 1
ATOM 1506 N N . PHE A 1 187 ? -8.586 16.178 -27.365 1.00 70.25 187 PHE A N 1
ATOM 1507 C CA . PHE A 1 187 ? -9.627 15.658 -28.240 1.00 70.25 187 PHE A CA 1
ATOM 1508 C C . PHE A 1 187 ? -9.412 14.158 -28.397 1.00 70.25 187 PHE A C 1
ATOM 1510 O O . PHE A 1 187 ? -8.349 13.728 -28.845 1.00 70.25 187 PHE A O 1
ATOM 1517 N N . PHE A 1 188 ? -10.412 13.370 -28.021 1.00 74.31 188 PHE A N 1
ATOM 1518 C CA . PHE A 1 188 ? -10.445 11.955 -28.357 1.00 74.31 188 PHE A CA 1
ATOM 1519 C C . PHE A 1 188 ? -11.195 11.812 -29.676 1.00 74.31 188 PHE A C 1
ATOM 1521 O O . PHE A 1 188 ? -12.384 12.117 -29.742 1.00 74.31 188 PHE A O 1
ATOM 1528 N N . CYS A 1 189 ? -10.475 11.416 -30.724 1.00 61.28 189 CYS A N 1
ATOM 1529 C CA . CYS A 1 189 ? -11.022 11.210 -32.060 1.00 61.28 189 CYS A CA 1
ATOM 1530 C C . CYS A 1 189 ? -11.159 9.711 -32.338 1.00 61.28 189 CYS A C 1
ATOM 1532 O O . CYS A 1 189 ? -10.351 8.909 -31.862 1.00 61.28 189 CYS A O 1
ATOM 1534 N N . PHE A 1 190 ? -12.170 9.346 -33.116 1.00 62.94 190 PHE A N 1
ATOM 1535 C CA . PHE A 1 190 ? -12.312 8.016 -33.680 1.00 62.94 190 PHE A CA 1
ATOM 1536 C C . PHE A 1 190 ? -11.319 7.833 -34.834 1.00 62.94 190 PHE A C 1
ATOM 1538 O O . PHE A 1 190 ? -11.385 8.548 -35.832 1.00 62.94 190 PHE A O 1
ATOM 1545 N N . SER A 1 191 ? -10.414 6.860 -34.722 1.00 57.00 191 SER A N 1
ATOM 1546 C CA . SER A 1 191 ? -9.687 6.325 -35.873 1.00 57.00 191 SER A CA 1
ATOM 1547 C C . SER A 1 191 ? -10.500 5.160 -36.442 1.00 57.00 191 SER A C 1
ATOM 1549 O O . SER A 1 191 ? -10.385 4.012 -36.030 1.00 57.00 191 SER A O 1
ATOM 1551 N N . GLY A 1 192 ? -11.440 5.475 -37.329 1.00 49.44 192 GLY A N 1
ATOM 1552 C CA . GLY A 1 192 ? -12.132 4.481 -38.141 1.00 49.44 192 GLY A CA 1
ATOM 1553 C C . GLY A 1 192 ? -11.946 4.821 -39.600 1.00 49.44 192 GLY A C 1
ATOM 1554 O O . GLY A 1 192 ? -12.280 5.927 -40.021 1.00 49.44 192 GLY A O 1
ATOM 1555 N N . GLY A 1 193 ? -11.368 3.877 -40.336 1.00 46.47 193 GLY A N 1
ATOM 1556 C CA . GLY A 1 193 ? -10.957 4.040 -41.720 1.00 46.47 193 GLY A CA 1
ATOM 1557 C C . GLY A 1 193 ? -12.068 4.526 -42.648 1.00 46.47 193 GLY A C 1
ATOM 1558 O O . GLY A 1 193 ? -13.215 4.081 -42.590 1.00 46.47 193 GLY A O 1
ATOM 1559 N N . MET A 1 194 ? -11.663 5.411 -43.558 1.00 38.91 194 MET A N 1
ATOM 1560 C CA . MET A 1 194 ? -12.254 5.535 -44.883 1.00 38.91 194 MET A CA 1
ATOM 1561 C C . MET A 1 194 ? -12.344 4.136 -45.505 1.00 38.91 194 MET A C 1
ATOM 1563 O O . MET A 1 194 ? -11.320 3.519 -45.790 1.00 38.91 194 MET A O 1
ATOM 1567 N N . HIS A 1 195 ? -13.561 3.643 -45.715 1.00 41.19 195 HIS A N 1
ATOM 1568 C CA . HIS A 1 195 ? -13.801 2.659 -46.761 1.00 41.19 195 HIS A CA 1
ATOM 1569 C C . HIS A 1 195 ? -13.695 3.398 -48.101 1.00 41.19 195 HIS A C 1
ATOM 1571 O O . HIS A 1 195 ? -14.505 4.286 -48.374 1.00 41.19 195 HIS A O 1
ATOM 1577 N N . ALA A 1 196 ? -12.670 3.063 -48.881 1.00 37.19 196 ALA A N 1
ATOM 1578 C CA . ALA A 1 196 ? -12.611 3.276 -50.322 1.00 37.19 196 ALA A CA 1
ATOM 1579 C C . ALA A 1 196 ? -12.693 1.905 -50.998 1.00 37.19 196 ALA A C 1
ATOM 1581 O O . ALA A 1 196 ? -12.101 0.954 -50.432 1.00 37.19 196 ALA A O 1
#